Protein 2AXO (pdb70)

B-factor: mean 19.17, std 8.95, range [3.33, 59.8]

Radius of gyration: 16.75 Å; Cα contacts (8 Å, |Δi|>4): 500; chains: 1; bounding box: 39×46×52 Å

Organism: Agrobacterium fabrum (strain C58 / ATCC 33970) (NCBI:txid176299)

InterPro domains:
  IPR010634 Protein of unknown function DUF1223 [PF06764] (4-198)
  IPR010634 Protein of unknown function DUF1223 [PTHR36057] (4-191)
  IPR036249 Thioredoxin-like superfamily [SSF52833] (3-209)

Solvent-accessible surface area: 11320 Å² total

Sequence (217 aa):
AQEAVKGVVELFTSQGCASCPPADEALRKIQKGDVVGLSYHVDYWNYLGWTDSLASKENTERQYGYRALGRNGVYTPQAILNGRDHVKGADVRGIYDRLDAFKREGQGLNVPVSSKFAGDEVEIDIGAGNGKADVVVAYFTREQTVDVKKSYWHSVYDVQTVGWDGSPTVKLPASVVAKVKKGGCAVLLQTANASGDPAAIVGASILLGNETQLEHH

Secondary structure (DSSP, 8-state):
--SPP--EEEEEE-TT-TT-HHHHHHHH---S-SSEEEEEE-STT-SSSS--TT--HHHHHHHHH--TT--S---SSEEEETTTEEEETT-HHHHHHHHHHHHHTT-S--S-EEEEE-SSSEEEEE---SS--EEEEEEEEEEE-------EEEEEEEEEE----S---EEE-HHHHHHHTTEEEEEEEEEE-TT--EEEEEEEEEEES--------

Nearest PDB structures (foldseek):
  2axo-assembly1_A-2  TM=1.005E+00  e=9.790E-47  Agrobacterium fabrum str. C58
  7aoo-assembly1_C  TM=4.121E-01  e=1.044E-01  Plasmodium falciparum 3D7
  3i85-assembly2_B  TM=3.658E-01  e=1.884E-01  Homo sapiens
  8xrt-assembly1_E  TM=3.904E-01  e=1.999E-01  Cellulosimicrobium
  1qrk-assembly1_A  TM=2.407E-01  e=4.842E-02  Homo sapiens

Foldseek 3Di:
DDDAALWEKEWEAALLDPVAPLLQVLQVVVVVVSYHYAYAYAQPSDDPPRGDPLHDPVSNVLQVLLVVQVDDDDDPGWMQILQADIDHSNPNVVNSVVSVVCVVVVLHQQKEWDWDAPPLKIKIKTAAAAAAFFWKKWFAAAWDWDPNVIIGGNRTDDMDTQGDHRHIMGIGGNVVLVRCLNFWMKTFRFDADPVRGTHGTNHMDIGTNDPDDDDDD

Structure (mmCIF, N/CA/C/O backbone):
data_2AXO
#
_entry.id   2AXO
#
_cell.length_a   44.017
_cell.length_b   57.296
_cell.length_c   143.895
_cell.angle_alpha   90.00
_cell.angle_beta   90.00
_cell.angle_gamma   90.00
#
_symmetry.space_group_name_H-M   'C 2 2 21'
#
loop_
_entity.id
_entity.type
_entity.pdbx_description
1 polymer 'hypothetical protein Atu2684'
2 water water
#
loop_
_atom_site.group_PDB
_atom_site.id
_atom_site.type_symbol
_atom_site.label_atom_id
_atom_site.label_alt_id
_atom_site.label_comp_id
_atom_site.label_asym_id
_atom_site.label_entity_id
_atom_site.label_seq_id
_atom_site.pdbx_PDB_ins_code
_atom_site.Cartn_x
_atom_site.Cartn_y
_atom_site.Cartn_z
_atom_site.occupancy
_atom_site.B_iso_or_equiv
_atom_site.auth_seq_id
_atom_site.auth_comp_id
_atom_site.auth_asym_id
_atom_site.auth_atom_id
_atom_site.pdbx_PDB_model_num
ATOM 1 N N . ALA A 1 38 ? 46.604 33.032 29.621 1.00 30.74 38 ALA A N 1
ATOM 2 C CA . ALA A 1 38 ? 46.533 33.653 30.972 1.00 34.03 38 ALA A CA 1
ATOM 3 C C . ALA A 1 38 ? 47.876 34.261 31.380 1.00 33.98 38 ALA A C 1
ATOM 4 O O . ALA A 1 38 ? 48.293 35.285 30.833 1.00 37.83 38 ALA A O 1
ATOM 6 N N . GLN A 1 39 ? 48.537 33.633 32.351 1.00 33.21 39 GLN A N 1
ATOM 7 C CA . GLN A 1 39 ? 49.837 34.085 32.842 1.00 33.46 39 GLN A CA 1
ATOM 8 C C . GLN A 1 39 ? 50.318 33.114 33.924 1.00 32.26 39 GLN A C 1
ATOM 9 O O . GLN A 1 39 ? 50.129 31.902 33.793 1.00 36.50 39 GLN A O 1
ATOM 15 N N . GLU A 1 40 ? 50.934 33.641 34.982 1.00 30.26 40 GLU A N 1
ATOM 16 C CA . GLU A 1 40 ? 51.438 32.814 36.080 1.00 28.99 40 GLU A 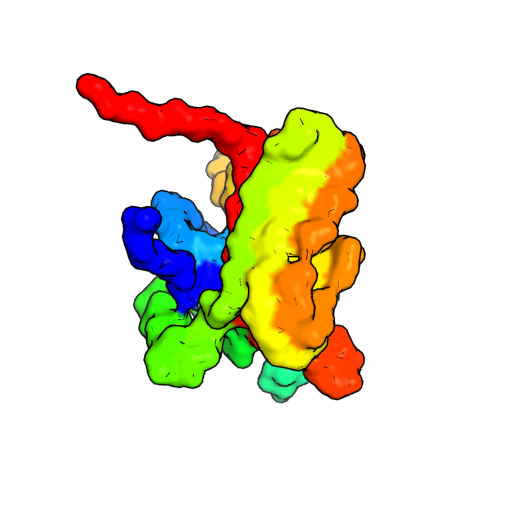CA 1
ATOM 17 C C . GLU A 1 40 ? 50.334 32.453 37.071 1.00 28.48 40 GLU A C 1
ATOM 18 O O . GLU A 1 40 ? 49.656 33.331 37.604 1.00 31.04 40 GLU A O 1
ATOM 24 N N . ALA A 1 41 ? 50.170 31.160 37.333 1.00 25.95 41 ALA A N 1
ATOM 25 C CA . ALA A 1 41 ? 49.136 30.692 38.253 1.00 24.16 41 ALA A CA 1
ATOM 26 C C . ALA A 1 41 ? 49.327 31.169 39.697 1.00 22.47 41 ALA A C 1
ATOM 27 O O . ALA A 1 41 ? 50.439 31.509 40.112 1.00 19.36 41 ALA A O 1
ATOM 29 N N . VAL A 1 42 ? 48.225 31.197 40.448 1.00 21.27 42 VAL A N 1
ATOM 30 C CA . VAL A 1 42 ? 48.242 31.607 41.852 1.00 19.86 42 VAL A CA 1
ATOM 31 C C . VAL A 1 42 ? 49.293 30.788 42.587 1.00 17.72 42 VAL A C 1
ATOM 32 O O . VAL A 1 42 ? 49.435 29.593 42.342 1.00 18.62 42 VAL A O 1
ATOM 36 N N . LYS A 1 43 ? 50.015 31.426 43.501 1.00 16.93 43 LYS A N 1
ATOM 37 C CA . LYS A 1 43 ? 51.088 30.755 44.232 1.00 15.78 43 LYS A CA 1
ATOM 38 C C . LYS A 1 43 ? 50.655 29.853 45.389 1.00 13.89 43 LYS A C 1
ATOM 39 O O . LYS A 1 43 ? 51.358 28.900 45.729 1.00 17.03 43 LYS A O 1
ATOM 45 N N . GLY A 1 44 ? 49.512 30.144 45.998 1.00 11.06 44 GLY A N 1
ATOM 46 C CA . GLY A 1 44 ? 49.051 29.323 47.107 1.00 9.19 44 GLY A CA 1
ATOM 47 C C . GLY A 1 44 ? 47.977 29.991 47.946 1.00 9.03 44 GLY A C 1
ATOM 48 O O . GLY A 1 44 ? 47.417 31.017 47.555 1.00 9.62 44 GLY A O 1
ATOM 49 N N . VAL A 1 45 ? 47.694 29.406 49.104 1.00 9.05 45 VAL A N 1
ATOM 50 C CA . VAL A 1 45 ? 46.682 29.927 50.009 1.00 8.72 45 VAL A CA 1
ATOM 51 C C . VAL A 1 45 ? 47.286 30.377 51.334 1.00 8.08 45 VAL A C 1
ATOM 52 O O . VAL A 1 45 ? 48.075 29.656 51.952 1.00 7.16 45 VAL A O 1
ATOM 56 N N . VAL A 1 46 ? 46.919 31.582 51.761 1.00 8.68 46 VAL A N 1
ATOM 57 C CA . VAL A 1 46 ? 47.406 32.119 53.028 1.00 7.99 46 VAL A CA 1
ATOM 58 C C . VAL A 1 46 ? 46.219 32.463 53.920 1.00 8.53 46 VAL A C 1
ATOM 59 O O . VAL A 1 46 ? 45.457 33.371 53.622 1.00 10.08 46 VAL A O 1
ATOM 63 N N . GLU A 1 47 ? 46.070 31.711 55.005 1.00 8.79 47 GLU A N 1
ATOM 64 C CA . GLU A 1 47 ? 44.991 31.917 55.951 1.00 9.74 47 GLU A CA 1
ATOM 65 C C . GLU A 1 47 ? 45.563 32.469 57.237 1.00 11.06 47 GLU A C 1
ATOM 66 O O . GLU A 1 47 ? 46.277 31.778 57.960 1.00 10.19 47 GLU A O 1
ATOM 72 N N . LEU A 1 48 ? 45.245 33.727 57.513 1.00 10.64 48 LEU A N 1
ATOM 73 C CA . LEU A 1 48 ? 45.742 34.398 58.703 1.00 11.01 48 LEU A CA 1
ATOM 74 C C . LEU A 1 48 ? 44.732 34.426 59.837 1.00 10.49 48 LEU A C 1
ATOM 75 O O . LEU A 1 48 ? 43.581 34.826 59.649 1.00 9.42 48 LEU A O 1
ATOM 80 N N . PHE A 1 49 ? 45.164 33.988 61.015 1.00 9.44 49 PHE A N 1
ATOM 81 C CA . PHE A 1 49 ? 44.312 34.024 62.194 1.00 9.12 49 PHE A CA 1
ATOM 82 C C . PHE A 1 49 ? 44.824 35.222 62.972 1.00 10.47 49 PHE A C 1
ATOM 83 O O . PHE A 1 49 ? 46.002 35.299 63.329 1.00 10.24 49 PHE A O 1
ATOM 91 N N . THR A 1 50 ? 43.923 36.169 63.207 1.00 11.24 50 THR A N 1
ATOM 92 C CA . THR A 1 50 ? 44.276 37.422 63.854 1.00 11.60 50 THR A CA 1
ATOM 93 C C . THR A 1 50 ? 43.115 37.927 64.702 1.00 11.09 50 THR A C 1
ATOM 94 O O . THR A 1 50 ? 42.144 37.216 64.914 1.00 9.34 50 THR A O 1
ATOM 98 N N . SER A 1 51 ? 43.231 39.157 65.191 1.00 14.10 51 SER A N 1
ATOM 99 C CA . SER A 1 51 ? 42.180 39.776 65.992 1.00 15.99 51 SER A CA 1
ATOM 100 C C . SER A 1 51 ? 42.542 41.226 66.263 1.00 15.28 51 SER A C 1
ATOM 101 O O . SER A 1 51 ? 43.719 41.570 66.377 1.00 16.15 51 SER A O 1
ATOM 104 N N . GLN A 1 52 ? 41.539 42.085 66.366 1.00 17.14 52 GLN A N 1
ATOM 105 C CA . GLN A 1 52 ? 41.838 43.476 66.633 1.00 19.79 52 GLN A CA 1
ATOM 106 C C . GLN A 1 52 ? 42.287 43.618 68.085 1.00 18.85 52 GLN A C 1
ATOM 107 O O . GLN A 1 52 ? 42.930 44.601 68.449 1.00 19.71 52 GLN A O 1
ATOM 113 N N . GLY A 1 53 ? 41.959 42.625 68.907 1.00 17.85 53 GLY A N 1
ATOM 114 C CA . GLY A 1 53 ? 42.354 42.656 70.309 1.00 18.15 53 GLY A CA 1
ATOM 115 C C . GLY A 1 53 ? 43.776 42.170 70.538 1.00 20.10 53 GLY A C 1
ATOM 116 O O . GLY A 1 53 ? 44.300 42.233 71.655 1.00 19.82 53 GLY A O 1
ATOM 117 N N . CYS A 1 54 ? 44.394 41.670 69.472 1.00 18.55 54 CYS A N 1
ATOM 118 C CA . CYS A 1 54 ? 45.766 41.165 69.498 1.00 19.42 54 CYS A CA 1
ATOM 119 C C . CYS A 1 54 ? 46.731 42.276 69.068 1.00 19.34 54 CYS A C 1
ATOM 120 O O . CYS A 1 54 ? 46.788 42.647 67.894 1.00 17.75 54 CYS A O 1
ATOM 123 N N . ALA A 1 55 ? 47.494 42.796 70.026 1.00 18.76 55 ALA A N 1
ATOM 124 C CA . ALA A 1 55 ? 48.434 43.887 69.771 1.00 19.63 55 ALA A CA 1
ATOM 125 C C . ALA A 1 55 ? 49.576 43.591 68.804 1.00 17.92 55 ALA A C 1
ATOM 126 O O . ALA A 1 55 ? 50.076 44.499 68.149 1.00 18.45 55 ALA A O 1
ATOM 128 N N . SER A 1 56 ? 49.995 42.334 68.710 1.00 18.20 56 SER A N 1
ATOM 129 C CA . SER A 1 56 ? 51.088 41.984 67.812 1.00 18.45 56 SER A CA 1
ATOM 130 C C . SER A 1 56 ? 50.590 41.526 66.449 1.00 16.72 56 SER A C 1
ATOM 131 O O . SER A 1 56 ? 51.361 41.021 65.642 1.00 15.41 56 SER A O 1
ATOM 134 N N . CYS A 1 57 ? 49.302 41.710 66.188 1.00 16.88 57 CYS A N 1
ATOM 135 C CA . CYS A 1 57 ? 48.730 41.282 64.922 1.00 15.61 57 CYS A CA 1
ATOM 136 C C . CYS A 1 57 ? 48.780 42.283 63.767 1.00 17.19 57 CYS A C 1
ATOM 137 O O . CYS A 1 57 ? 48.927 41.880 62.613 1.00 15.47 57 CYS A O 1
ATOM 140 N N . PRO A 1 58 ? 48.672 43.594 64.053 1.00 17.24 58 PRO A N 1
ATOM 141 C CA . PRO A 1 58 ? 48.707 44.587 62.974 1.00 17.64 58 PRO A CA 1
ATOM 142 C C . PRO A 1 58 ? 49.755 44.336 61.885 1.00 16.76 58 PRO A C 1
ATOM 143 O O . PRO A 1 58 ? 49.450 44.433 60.693 1.00 15.53 58 PRO A O 1
ATOM 147 N N . PRO A 1 59 ? 51.000 44.015 62.275 1.00 16.12 59 PRO A N 1
ATOM 148 C CA . PRO A 1 59 ? 52.040 43.762 61.274 1.00 15.90 59 PRO A CA 1
ATOM 149 C C . PRO A 1 59 ? 51.632 42.653 60.295 1.00 16.91 59 PRO A C 1
ATOM 150 O O . PRO A 1 59 ? 51.882 42.747 59.088 1.00 15.82 59 PRO A O 1
ATOM 154 N N . ALA A 1 60 ? 51.003 41.607 60.827 1.00 14.36 60 ALA A N 1
ATOM 155 C CA . ALA A 1 60 ? 50.555 40.475 60.017 1.00 14.61 60 ALA A CA 1
ATOM 156 C C . ALA A 1 60 ? 49.367 40.864 59.149 1.00 14.12 60 ALA A C 1
ATOM 157 O O . ALA A 1 60 ? 49.201 40.350 58.046 1.00 12.67 60 ALA A O 1
ATOM 159 N N . ASP A 1 61 ? 48.536 41.765 59.665 1.00 14.37 61 ASP A N 1
ATOM 160 C CA . ASP A 1 61 ? 47.372 42.232 58.933 1.00 14.88 61 ASP A CA 1
ATOM 161 C C . ASP A 1 61 ? 47.836 43.008 57.712 1.00 15.96 61 ASP A C 1
ATOM 162 O O . ASP A 1 61 ? 47.249 42.899 56.638 1.00 15.03 61 ASP A O 1
ATOM 167 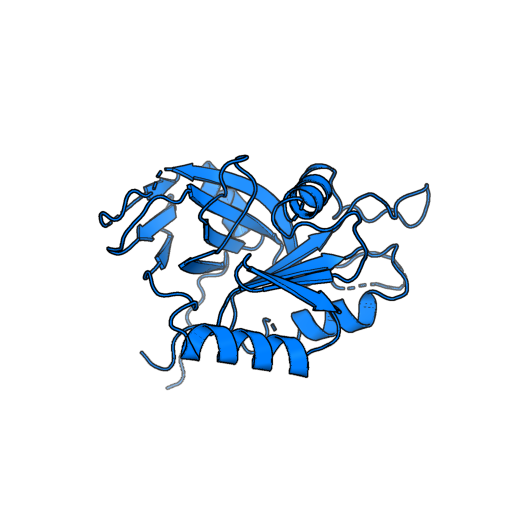N N . GLU A 1 62 ? 48.893 43.797 57.889 1.00 17.63 62 GLU A N 1
ATOM 168 C CA . GLU A 1 62 ? 49.449 44.592 56.797 1.00 19.27 62 GLU A CA 1
ATOM 169 C C . GLU A 1 62 ? 50.043 43.652 55.757 1.00 17.95 62 GLU A C 1
ATOM 170 O O . GLU A 1 62 ? 49.855 43.838 54.554 1.00 18.81 62 GLU A O 1
ATOM 176 N N . ALA A 1 63 ? 50.761 42.639 56.233 1.00 15.40 63 ALA A N 1
ATOM 177 C CA . ALA A 1 63 ? 51.379 41.661 55.354 1.00 16.55 63 ALA A CA 1
ATOM 178 C C . ALA A 1 63 ? 50.325 41.074 54.425 1.00 16.61 63 ALA A C 1
ATOM 179 O O . ALA A 1 63 ? 50.497 41.045 53.203 1.00 15.53 63 ALA A O 1
ATOM 181 N N . LEU A 1 64 ? 49.225 40.609 55.009 1.00 15.96 64 LEU A N 1
ATOM 182 C CA . LEU A 1 64 ? 48.151 40.012 54.219 1.00 14.76 64 LEU A CA 1
ATOM 183 C C . LEU A 1 64 ? 47.562 40.999 53.216 1.00 13.78 64 LEU A C 1
ATOM 184 O O . LEU A 1 64 ? 47.323 40.651 52.058 1.00 12.25 64 LEU A O 1
ATOM 189 N N . ARG A 1 65 ? 47.324 42.224 53.664 1.00 13.59 65 ARG A N 1
ATOM 190 C CA . ARG A 1 65 ? 46.758 43.240 52.792 1.00 14.52 65 ARG A CA 1
ATOM 191 C C . ARG A 1 65 ? 47.619 43.423 51.545 1.00 13.55 65 ARG A C 1
ATOM 192 O O . ARG A 1 65 ? 47.096 43.580 50.438 1.00 13.22 65 ARG A O 1
ATOM 200 N N . LYS A 1 66 ? 48.940 43.388 51.731 1.00 11.58 66 LYS A N 1
ATOM 201 C CA . LYS A 1 66 ? 49.888 43.549 50.626 1.00 11.22 66 LYS A CA 1
ATOM 202 C C . LYS A 1 66 ? 49.843 42.376 49.648 1.00 9.92 66 LYS A C 1
ATOM 203 O O . LYS A 1 66 ? 49.934 42.566 48.438 1.00 9.81 66 LYS A O 1
ATOM 217 N N . ILE A 1 68 ? 47.218 40.377 49.256 1.00 10.21 68 ILE A N 1
ATOM 218 C CA . ILE A 1 68 ? 45.900 40.434 48.622 1.00 10.74 68 ILE A CA 1
ATOM 219 C C . ILE A 1 68 ? 45.930 41.492 47.518 1.00 10.29 68 ILE A C 1
ATOM 220 O O . ILE A 1 68 ? 45.335 41.312 46.452 1.00 9.52 68 ILE A O 1
ATOM 225 N N . GLN A 1 69 ? 46.621 42.601 47.771 1.00 9.56 69 GLN A N 1
ATOM 226 C CA . GLN A 1 69 ? 46.712 43.658 46.772 1.00 9.56 69 GLN A CA 1
ATOM 227 C C . GLN A 1 69 ? 47.458 43.144 45.547 1.00 9.56 69 GLN A C 1
ATOM 228 O O . GLN A 1 69 ? 47.095 43.456 44.415 1.00 11.20 69 GLN A O 1
ATOM 234 N N . LYS A 1 70 ? 48.498 42.346 45.770 1.00 11.87 70 LYS A N 1
ATOM 235 C CA . LYS A 1 70 ? 49.258 41.805 44.651 1.00 13.02 70 LYS A CA 1
ATOM 236 C C . LYS A 1 70 ? 48.442 40.761 43.892 1.00 13.98 70 LYS A C 1
ATOM 237 O O . LYS A 1 70 ? 48.647 40.548 42.695 1.00 12.80 70 LYS A O 1
ATOM 243 N N . GLY A 1 71 ? 47.528 40.108 44.602 1.00 13.98 71 GLY A N 1
ATOM 244 C CA . GLY A 1 71 ? 46.663 39.113 43.991 1.00 14.24 71 GLY A CA 1
ATOM 245 C C . GLY A 1 71 ? 47.306 37.814 43.532 1.00 13.20 71 GLY A C 1
ATOM 246 O O . GLY A 1 71 ? 46.703 37.092 42.740 1.00 14.54 71 GLY A O 1
ATOM 247 N N . ASP A 1 72 ? 48.507 37.496 44.013 1.00 12.17 72 ASP A N 1
ATOM 248 C CA . ASP A 1 72 ? 49.147 36.260 43.581 1.00 12.50 72 ASP A CA 1
ATOM 249 C C . ASP A 1 72 ? 48.917 35.094 44.535 1.00 11.63 72 ASP A C 1
ATOM 250 O O . ASP A 1 72 ? 49.466 34.010 44.350 1.00 11.68 72 ASP A O 1
ATOM 255 N N . VAL A 1 73 ? 48.093 35.324 45.551 1.00 10.92 73 VAL A N 1
ATOM 256 C CA . VAL A 1 73 ? 47.740 34.276 46.501 1.00 10.39 73 VAL A CA 1
ATOM 257 C C . VAL A 1 73 ? 46.280 34.461 46.870 1.00 8.32 73 VAL A C 1
ATOM 258 O O . VAL A 1 73 ? 45.698 35.526 46.632 1.00 10.31 73 VAL A O 1
ATOM 262 N N . VAL A 1 74 ? 45.690 33.408 47.418 1.00 7.45 74 VAL A N 1
ATOM 263 C CA . VAL A 1 74 ? 44.310 33.447 47.879 1.00 8.66 74 VAL A CA 1
ATOM 264 C C . VAL A 1 74 ? 44.490 33.772 49.353 1.00 7.62 74 VAL A C 1
ATOM 265 O O . VAL A 1 74 ? 44.950 32.928 50.124 1.00 10.77 74 VAL A O 1
ATOM 269 N N . GLY A 1 75 ? 44.158 35.001 49.733 1.00 8.46 75 GLY A N 1
ATOM 270 C CA . GLY A 1 75 ? 44.331 35.424 51.108 1.00 7.95 75 GLY A CA 1
ATOM 271 C C . GLY A 1 75 ? 43.045 35.548 51.891 1.00 8.97 75 GLY A C 1
ATOM 272 O O . GLY A 1 75 ? 42.056 36.099 51.414 1.00 8.46 75 GLY A O 1
ATOM 273 N N . LEU A 1 76 ? 43.074 35.031 53.113 1.00 8.43 76 LEU A N 1
ATOM 274 C CA . LEU A 1 76 ? 41.916 35.061 53.991 1.00 7.69 76 LEU A CA 1
ATOM 275 C C . LEU A 1 76 ? 42.310 35.450 55.399 1.00 7.98 76 LEU A C 1
ATOM 276 O O . LEU A 1 76 ? 43.368 35.058 55.888 1.00 8.66 76 LEU A O 1
ATOM 281 N N . SER A 1 77 ? 41.446 36.214 56.051 1.00 7.33 77 SER A N 1
ATOM 282 C CA . SER A 1 77 ? 41.685 36.627 57.422 1.00 10.55 77 SER A CA 1
ATOM 283 C C . SER A 1 77 ? 40.577 36.061 58.312 1.00 10.42 77 SER A C 1
ATOM 284 O O . SER A 1 77 ? 39.394 36.309 58.075 1.00 10.64 77 SER A O 1
ATOM 287 N N . TYR A 1 78 ? 40.969 35.281 59.316 1.00 8.84 78 TYR A N 1
ATOM 288 C CA . TYR A 1 78 ? 40.018 34.696 60.257 1.00 10.34 78 TYR A CA 1
ATOM 289 C C . TYR A 1 78 ? 40.189 35.329 61.633 1.00 12.03 78 TYR A C 1
ATOM 290 O O . TYR A 1 78 ? 41.152 35.029 62.339 1.00 12.94 78 TYR A O 1
ATOM 299 N N . HIS A 1 79 ? 39.260 36.192 62.024 1.00 12.57 79 HIS A N 1
ATOM 300 C CA . HIS A 1 79 ? 39.348 36.822 63.335 1.00 13.14 79 HIS A CA 1
ATOM 301 C C . HIS A 1 79 ? 38.933 35.831 64.415 1.00 13.48 79 HIS A C 1
ATOM 302 O O . HIS A 1 79 ? 37.817 35.310 64.392 1.00 13.39 79 HIS A O 1
ATOM 309 N N . VAL A 1 80 ? 39.841 35.570 65.353 1.00 15.10 80 VAL A N 1
ATOM 310 C CA . VAL A 1 80 ? 39.580 34.638 66.451 1.00 15.99 80 VAL A CA 1
ATOM 311 C C . VAL A 1 80 ? 38.856 35.337 67.599 1.00 18.07 80 VAL A C 1
ATOM 312 O O . VAL A 1 80 ? 38.932 36.556 67.742 1.00 18.16 80 VAL A O 1
ATOM 316 N N . ASP A 1 81 ? 38.155 34.567 68.424 1.00 19.82 81 ASP A N 1
ATOM 317 C CA . ASP A 1 81 ? 37.406 35.165 69.522 1.00 21.35 81 ASP A CA 1
ATOM 318 C C . ASP A 1 81 ? 38.114 35.195 70.869 1.00 22.17 81 ASP A C 1
ATOM 319 O O . ASP A 1 81 ? 37.619 35.811 71.811 1.00 23.72 81 ASP A O 1
ATOM 324 N N . TYR A 1 82 ? 39.278 34.565 70.973 1.00 21.18 82 TYR A N 1
ATOM 325 C CA . TYR A 1 82 ? 39.945 34.544 72.262 1.00 21.89 82 TYR A CA 1
ATOM 326 C C . TYR A 1 82 ? 40.708 35.796 72.685 1.00 21.41 82 TYR A C 1
ATOM 327 O O . TYR A 1 82 ? 41.545 35.749 73.585 1.00 22.24 82 TYR A O 1
ATOM 336 N N . TRP A 1 83 ? 40.401 36.920 72.047 1.00 22.64 83 TRP A N 1
ATOM 337 C CA . TRP A 1 83 ? 41.031 38.186 72.396 1.00 24.39 83 TRP A CA 1
ATOM 338 C C . TRP A 1 83 ? 39.963 39.164 72.854 1.00 26.84 83 TRP A C 1
ATOM 339 O O . TRP A 1 83 ? 40.246 40.327 73.142 1.00 27.90 83 TRP A O 1
ATOM 350 N N . ASN A 1 84 ? 38.728 38.682 72.918 1.00 29.62 84 ASN A N 1
ATOM 351 C CA . ASN A 1 84 ? 37.617 39.514 73.354 1.00 32.19 84 ASN A CA 1
ATOM 352 C C . ASN A 1 84 ? 37.508 39.428 74.867 1.00 33.87 84 ASN A C 1
ATOM 353 O O . ASN A 1 84 ? 37.765 38.380 75.458 1.00 35.11 84 ASN A O 1
ATOM 358 N N . TYR A 1 85 ? 37.132 40.537 75.491 1.00 36.40 85 TYR A N 1
ATOM 359 C CA . TYR A 1 85 ? 36.979 40.572 76.937 1.00 38.29 85 TYR A CA 1
ATOM 360 C C . TYR A 1 85 ? 35.760 41.387 77.347 1.00 39.74 85 TYR A C 1
ATOM 361 O O . TYR A 1 85 ? 34.993 40.968 78.213 1.00 41.48 85 TYR A O 1
ATOM 370 N N . LEU A 1 86 ? 35.577 42.545 76.721 1.00 40.92 86 LEU A N 1
ATOM 371 C CA . LEU A 1 86 ? 34.430 43.402 77.019 1.00 42.66 86 LEU A CA 1
ATOM 372 C C . LEU A 1 86 ? 34.455 44.709 76.231 1.00 43.09 86 LEU A C 1
ATOM 373 O O . LEU A 1 86 ? 33.409 45.212 75.818 1.00 43.64 86 LEU A O 1
ATOM 378 N N . GLY A 1 87 ? 35.650 45.250 76.019 1.00 44.22 87 GLY A N 1
ATOM 379 C CA . GLY A 1 87 ? 35.779 46.492 75.280 1.00 44.60 87 GLY A CA 1
ATOM 380 C C . GLY A 1 87 ? 36.234 46.267 73.851 1.00 44.60 87 GLY A C 1
ATOM 381 O O . GLY A 1 87 ? 35.433 46.324 72.920 1.00 44.94 87 GLY A O 1
ATOM 382 N N . TRP A 1 88 ? 37.526 46.008 73.680 1.00 44.89 88 TRP A N 1
ATOM 383 C CA . TRP A 1 88 ? 38.098 45.773 72.359 1.00 44.85 88 TRP A CA 1
ATOM 384 C C . TRP A 1 88 ? 37.659 44.440 71.755 1.00 44.86 88 TRP A C 1
ATOM 385 O O . TRP A 1 88 ? 38.493 43.603 71.403 1.00 45.38 88 TRP A O 1
ATOM 396 N N . THR A 1 89 ? 36.349 44.253 71.633 1.00 44.46 89 THR A N 1
ATOM 397 C CA . THR A 1 89 ? 35.793 43.028 71.068 1.00 43.73 89 THR A CA 1
ATOM 398 C C . THR A 1 89 ? 35.353 43.274 69.627 1.00 42.81 89 THR A C 1
ATOM 399 O O . THR A 1 89 ? 34.274 43.814 69.386 1.00 43.04 89 THR A O 1
ATOM 403 N N . ASP A 1 90 ? 36.193 42.878 68.674 1.00 41.52 90 ASP A N 1
ATOM 404 C CA . ASP A 1 90 ? 35.886 43.069 67.261 1.00 40.11 90 ASP A CA 1
ATOM 405 C C . ASP A 1 90 ? 34.672 42.264 66.823 1.00 38.75 90 ASP A C 1
ATOM 406 O O . ASP A 1 90 ? 34.552 41.078 67.133 1.00 38.08 90 ASP A O 1
ATOM 411 N N . SER A 1 91 ? 33.773 42.923 66.098 1.00 37.36 91 SER A N 1
ATOM 412 C CA . SER A 1 91 ? 32.561 42.284 65.610 1.00 36.53 91 SER A CA 1
ATOM 413 C C . SER A 1 91 ? 32.871 41.423 64.390 1.00 34.16 91 SER A C 1
ATOM 414 O O . SER A 1 91 ? 31.969 41.029 63.653 1.00 34.62 91 SER A O 1
ATOM 417 N N . LEU A 1 92 ? 34.153 41.137 64.186 1.00 31.93 92 LEU A N 1
ATOM 418 C CA . LEU A 1 92 ? 34.587 40.320 63.060 1.00 29.51 92 LEU A CA 1
ATOM 419 C C . LEU A 1 92 ? 35.022 38.929 63.500 1.00 27.55 92 LEU A C 1
ATOM 420 O O . LEU A 1 92 ? 35.293 38.068 62.667 1.00 26.84 92 LEU A O 1
ATOM 425 N N . ALA A 1 93 ? 35.086 38.714 64.809 1.00 25.69 93 ALA A N 1
ATOM 426 C CA . ALA A 1 93 ? 35.507 37.425 65.344 1.00 25.30 93 ALA A CA 1
ATOM 427 C C . ALA A 1 93 ? 34.351 36.449 65.479 1.00 25.00 93 ALA A C 1
ATOM 428 O O . ALA A 1 93 ? 33.186 36.844 65.494 1.00 24.68 93 ALA A O 1
ATOM 430 N N . SER A 1 94 ? 34.683 35.166 65.577 1.00 23.16 94 SER A N 1
ATOM 431 C CA . SER A 1 94 ? 33.670 34.138 65.740 1.00 20.84 94 SER A CA 1
ATOM 432 C C . SER A 1 94 ? 34.293 32.875 66.316 1.00 20.69 94 SER A C 1
ATOM 433 O O . SER A 1 94 ? 35.492 32.618 66.161 1.00 17.69 94 SER A O 1
ATOM 436 N N . LYS A 1 95 ? 33.457 32.090 66.979 1.00 19.33 95 LYS A N 1
ATOM 437 C CA . LYS A 1 95 ? 33.875 30.843 67.593 1.00 20.96 95 LYS A CA 1
ATOM 438 C C . LYS A 1 95 ? 34.264 29.857 66.495 1.00 19.57 95 LYS A C 1
ATOM 439 O O . LYS A 1 95 ? 35.198 29.074 66.652 1.00 18.60 95 LYS A O 1
ATOM 445 N N . GLU A 1 96 ? 33.546 29.913 65.378 1.00 19.14 96 GLU A N 1
ATOM 446 C CA . GLU A 1 96 ? 33.809 29.030 64.246 1.00 18.86 96 GLU A CA 1
ATOM 447 C C . GLU A 1 96 ? 35.208 29.255 63.683 1.00 16.96 96 GLU A C 1
ATOM 448 O O . GLU A 1 96 ? 35.889 28.306 63.300 1.00 15.79 96 GLU A O 1
ATOM 454 N N . ASN A 1 97 ? 35.636 30.512 63.628 1.00 17.26 97 ASN A N 1
ATOM 455 C CA . ASN A 1 97 ? 36.966 30.817 63.121 1.00 15.44 97 ASN A CA 1
ATOM 456 C C . ASN A 1 97 ? 38.014 30.238 64.046 1.00 14.32 97 ASN A C 1
ATOM 457 O O . ASN A 1 97 ? 39.014 29.682 63.599 1.00 13.92 97 ASN A O 1
ATOM 462 N N . THR A 1 98 ? 37.794 30.388 65.345 1.00 14.27 98 THR A N 1
ATOM 463 C CA . THR A 1 98 ? 38.745 29.862 66.302 1.00 13.62 98 THR A CA 1
ATOM 464 C C . THR A 1 98 ? 38.790 28.339 66.177 1.00 13.93 98 THR A C 1
ATOM 465 O O . THR A 1 98 ? 39.864 27.740 66.217 1.00 13.69 98 THR A O 1
ATOM 469 N N . GLU A 1 99 ? 37.633 27.711 66.003 1.00 12.95 99 GLU A N 1
ATOM 470 C CA . GLU A 1 99 ? 37.602 26.259 65.860 1.00 14.38 99 GLU A CA 1
ATOM 471 C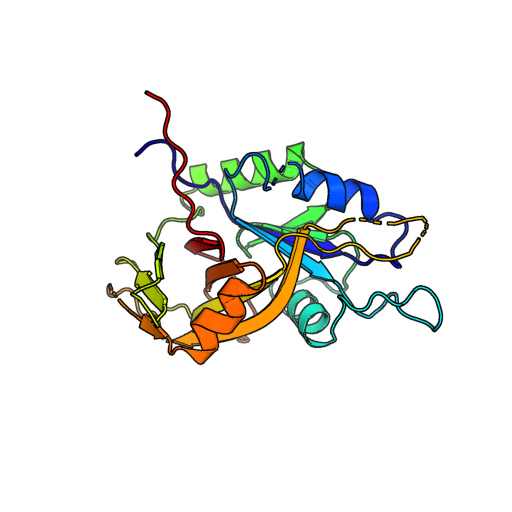 C . GLU A 1 99 ? 38.415 25.791 64.659 1.00 12.70 99 GLU A C 1
ATOM 472 O O . GLU A 1 99 ? 39.025 24.720 64.698 1.00 12.91 99 GLU A O 1
ATOM 478 N N . ARG A 1 100 ? 38.434 26.589 63.595 1.00 12.04 100 ARG A N 1
ATOM 479 C CA . ARG A 1 100 ? 39.212 26.214 62.418 1.00 11.52 100 ARG A CA 1
ATOM 480 C C . ARG A 1 100 ? 40.695 26.245 62.780 1.00 11.35 100 ARG A C 1
ATOM 481 O O . ARG A 1 100 ? 41.452 25.373 62.364 1.00 10.02 100 ARG A O 1
ATOM 489 N N . GLN A 1 101 ? 41.122 27.233 63.563 1.00 10.23 101 GLN A N 1
ATOM 490 C CA . GLN A 1 101 ? 42.526 27.274 63.942 1.00 10.86 101 GLN A CA 1
ATOM 491 C C . GLN A 1 101 ? 42.844 26.052 64.813 1.00 12.51 101 GLN A C 1
ATOM 492 O O . GLN A 1 101 ? 43.965 25.547 64.786 1.00 11.34 101 GLN A O 1
ATOM 498 N N . TYR A 1 102 ? 41.859 25.573 65.575 1.00 12.57 102 TYR A N 1
ATOM 499 C CA . TYR A 1 102 ? 42.063 24.387 66.411 1.00 15.31 102 TYR A CA 1
ATOM 500 C C . TYR A 1 102 ? 42.231 23.170 65.509 1.00 13.54 102 TYR A C 1
ATOM 501 O O . TYR A 1 102 ? 43.071 22.304 65.757 1.00 13.28 102 TYR A O 1
ATOM 510 N N . GLY A 1 103 ? 41.412 23.107 64.465 1.00 11.99 103 GLY A N 1
ATOM 511 C CA . GLY A 1 103 ? 41.489 22.000 63.533 1.00 14.20 103 GLY A CA 1
ATOM 512 C C . GLY A 1 103 ? 42.884 21.908 62.957 1.00 14.90 103 GLY A C 1
ATOM 513 O O . GLY A 1 103 ? 43.440 20.818 62.814 1.00 15.23 103 GLY A O 1
ATOM 514 N N . TYR A 1 104 ? 43.451 23.062 62.618 1.00 14.23 104 TYR A N 1
ATOM 515 C CA . TYR A 1 104 ? 44.794 23.106 62.071 1.00 12.98 104 TYR A CA 1
ATOM 516 C C . TYR A 1 104 ? 45.820 22.714 63.124 1.00 14.16 104 TYR A C 1
ATOM 517 O O . TYR A 1 104 ? 46.776 21.995 62.826 1.00 14.13 104 TYR A O 1
ATOM 534 N N . ARG A 1 106 ? 45.537 20.643 65.573 1.00 14.24 106 ARG A N 1
ATOM 535 C CA . ARG A 1 106 ? 45.532 19.192 65.658 1.00 14.84 106 ARG A CA 1
ATOM 536 C C . ARG A 1 106 ? 46.179 18.541 64.445 1.00 15.06 106 ARG A C 1
ATOM 537 O O . ARG A 1 106 ? 47.049 17.687 64.595 1.00 16.65 106 ARG A O 1
ATOM 545 N N . ALA A 1 107 ? 45.764 18.942 63.247 1.00 14.89 107 ALA A N 1
ATOM 546 C CA . ALA A 1 107 ? 46.329 18.368 62.029 1.00 14.83 107 ALA A CA 1
ATOM 547 C C . ALA A 1 107 ? 47.838 18.568 61.955 1.00 15.56 107 ALA A C 1
ATOM 548 O O . ALA A 1 107 ? 48.565 17.683 61.510 1.00 17.07 107 ALA A O 1
ATOM 550 N N . LEU A 1 108 ? 48.313 19.729 62.391 1.00 14.39 108 LEU A N 1
ATOM 551 C CA . LEU A 1 108 ? 49.744 20.016 62.345 1.00 17.02 108 LEU A CA 1
ATOM 552 C C . LEU A 1 108 ? 50.518 19.368 63.495 1.00 15.88 108 LEU A C 1
ATOM 553 O O . LEU A 1 108 ? 51.739 19.478 63.567 1.00 16.69 108 LEU A O 1
ATOM 558 N N . GLY A 1 109 ? 49.800 18.692 64.386 1.00 17.43 109 GLY A N 1
ATOM 559 C CA . GLY A 1 109 ? 50.442 18.032 65.509 1.00 17.09 109 GLY A CA 1
ATOM 560 C C . GLY A 1 109 ? 50.939 18.961 66.604 1.00 19.47 109 GLY A C 1
ATOM 561 O O . GLY A 1 109 ? 51.780 18.567 67.417 1.00 18.97 109 GLY A O 1
ATOM 562 N N . ARG A 1 110 ? 50.427 20.189 66.641 1.00 18.99 110 ARG A N 1
ATOM 563 C CA . ARG A 1 110 ? 50.843 21.153 67.661 1.00 19.03 110 ARG A CA 1
ATOM 564 C C . ARG A 1 110 ? 49.997 21.025 68.929 1.00 18.35 110 ARG A C 1
ATOM 565 O O . ARG A 1 110 ? 48.970 20.351 68.925 1.00 18.00 110 ARG A O 1
ATOM 573 N N . ASN A 1 111 ? 50.427 21.662 70.017 1.00 17.86 111 ASN A N 1
ATOM 574 C CA . ASN A 1 111 ? 49.672 21.581 71.268 1.00 17.58 111 ASN A CA 1
ATOM 575 C C . ASN A 1 111 ? 49.143 22.933 71.727 1.00 17.75 111 ASN A C 1
ATOM 576 O O . ASN A 1 111 ? 48.823 23.119 72.904 1.00 17.81 111 ASN A O 1
ATOM 581 N N . GLY A 1 112 ? 49.058 23.880 70.801 1.00 16.12 112 GLY A N 1
ATOM 582 C CA . GLY A 1 112 ? 48.557 25.196 71.149 1.00 15.23 112 GLY A CA 1
ATOM 583 C C . GLY A 1 112 ? 48.292 26.060 69.935 1.00 15.62 112 GLY A C 1
ATOM 584 O O . GLY A 1 112 ? 48.544 25.648 68.804 1.00 15.73 112 GLY A O 1
ATOM 585 N N . VAL A 1 113 ? 47.763 27.256 70.175 1.00 15.04 113 VAL A N 1
ATOM 586 C CA . VAL A 1 113 ? 47.481 28.211 69.110 1.00 14.64 113 VAL A CA 1
ATOM 587 C C . VAL A 1 113 ? 48.012 29.574 69.537 1.00 14.92 113 VAL A C 1
ATOM 588 O O . VAL A 1 113 ? 48.217 29.834 70.726 1.00 14.30 113 VAL A O 1
ATOM 592 N N . TYR A 1 114 ? 48.231 30.443 68.560 1.00 15.03 114 TYR A N 1
ATOM 593 C CA . TYR A 1 114 ? 48.723 31.782 68.832 1.00 13.69 114 TYR A CA 1
ATOM 594 C C . TYR A 1 114 ? 48.293 32.696 67.694 1.00 13.57 114 TYR A C 1
ATOM 595 O O . TYR A 1 114 ? 47.825 32.229 66.657 1.00 13.96 114 TYR A O 1
ATOM 604 N N . THR A 1 115 ? 48.426 33.999 67.900 1.00 13.87 115 THR A N 1
ATOM 605 C CA . THR A 1 115 ? 48.111 34.974 66.858 1.00 14.79 115 THR A CA 1
ATOM 606 C C . THR A 1 115 ? 49.232 36.001 66.886 1.00 13.42 115 THR A C 1
ATOM 607 O O . THR A 1 115 ? 49.751 36.329 67.948 1.00 14.68 115 THR A O 1
ATOM 611 N N . PRO A 1 116 ? 49.641 36.504 65.711 1.00 14.45 116 PRO A N 1
ATOM 612 C CA . PRO A 1 116 ? 49.111 36.150 64.393 1.00 13.06 116 PRO A CA 1
ATOM 613 C C . PRO A 1 116 ? 49.764 34.890 63.830 1.00 13.72 116 PRO A C 1
ATOM 614 O O . PRO A 1 116 ? 50.991 34.744 63.859 1.00 15.39 116 PRO A O 1
ATOM 618 N N . GLN A 1 117 ? 48.937 33.982 63.323 1.00 11.42 117 GLN A N 1
ATOM 619 C CA . GLN A 1 117 ? 49.419 32.735 62.753 1.00 9.67 117 GLN A CA 1
ATOM 620 C C . GLN A 1 117 ? 48.888 32.562 61.341 1.00 10.13 117 GLN A C 1
ATOM 621 O O . GLN A 1 117 ? 47.686 32.672 61.103 1.00 8.20 117 GLN A O 1
ATOM 627 N N . ALA A 1 118 ? 49.784 32.298 60.398 1.00 9.99 118 ALA A N 1
ATOM 628 C CA . ALA A 1 118 ? 49.356 32.094 59.029 1.00 10.10 118 ALA A CA 1
ATOM 629 C C . ALA A 1 118 ? 49.514 30.622 58.679 1.00 9.92 118 ALA A C 1
ATOM 630 O O . ALA A 1 118 ? 50.538 30.004 58.979 1.00 11.01 118 ALA A O 1
ATOM 632 N N . ILE A 1 119 ? 48.480 30.063 58.064 1.00 8.32 119 ILE A N 1
ATOM 633 C CA . ILE A 1 119 ? 48.494 28.670 57.644 1.00 8.67 119 ILE A CA 1
ATOM 634 C C . ILE A 1 119 ? 48.673 28.717 56.128 1.00 9.13 119 ILE A C 1
ATOM 635 O O . ILE A 1 119 ? 47.927 29.405 55.433 1.00 9.09 119 ILE A O 1
ATOM 640 N N . LEU A 1 120 ? 49.675 28.004 55.619 1.00 6.92 120 LEU A N 1
ATOM 641 C CA . LEU A 1 120 ? 49.965 28.022 54.189 1.00 9.59 120 LEU A CA 1
ATOM 642 C C . LEU A 1 120 ? 49.544 26.732 53.473 1.00 10.02 120 LEU A C 1
ATOM 643 O O . LEU A 1 120 ? 49.988 25.638 53.831 1.00 9.46 120 LEU A O 1
ATOM 648 N N . ASN A 1 121 ? 48.689 26.871 52.460 1.00 8.75 121 ASN A N 1
ATOM 649 C CA . ASN A 1 121 ? 48.173 25.730 51.694 1.00 10.00 121 ASN A CA 1
ATOM 650 C C . ASN A 1 121 ? 47.593 24.665 52.621 1.00 10.40 121 ASN A C 1
ATOM 651 O O . ASN A 1 121 ? 47.531 23.489 52.260 1.00 10.91 121 ASN A O 1
ATOM 656 N N . GLY A 1 122 ? 47.180 25.079 53.814 1.00 10.73 122 GLY A N 1
ATOM 657 C CA . GLY A 1 122 ? 46.630 24.141 54.773 1.00 11.27 122 GLY A CA 1
ATOM 658 C C . GLY A 1 122 ? 47.633 23.086 55.213 1.00 11.46 122 GLY A C 1
ATOM 659 O O . GLY A 1 122 ? 47.253 22.122 55.880 1.00 11.05 122 GLY A O 1
ATOM 660 N N . ARG A 1 123 ? 48.907 23.295 54.865 1.00 12.25 123 ARG A N 1
ATOM 661 C CA . ARG A 1 123 ? 50.000 22.354 55.157 1.00 14.40 123 ARG A CA 1
ATOM 662 C C . ARG A 1 123 ? 50.971 22.703 56.288 1.00 13.52 123 ARG A C 1
ATOM 663 O O . ARG A 1 123 ? 51.556 21.803 56.886 1.00 13.04 123 ARG A O 1
ATOM 671 N N . ASP A 1 124 ? 51.161 23.988 56.574 1.00 13.11 124 ASP A N 1
ATOM 672 C CA . ASP A 1 124 ? 52.104 24.391 57.614 1.00 13.86 124 ASP A CA 1
ATOM 673 C C . ASP A 1 124 ? 51.761 25.772 58.166 1.00 14.88 124 ASP A C 1
ATOM 674 O O . ASP A 1 124 ? 50.922 26.482 57.608 1.00 13.29 124 ASP A O 1
ATOM 679 N N . HIS A 1 125 ? 52.427 26.158 59.250 1.00 13.81 125 HIS A N 1
ATOM 680 C CA . HIS A 1 125 ? 52.180 27.453 59.870 1.00 15.25 125 HIS A CA 1
ATOM 681 C C . HIS A 1 125 ? 53.453 28.287 59.948 1.00 16.58 125 HIS A C 1
ATOM 682 O O . HIS A 1 125 ? 54.564 27.753 59.949 1.00 15.75 125 HIS A O 1
ATOM 689 N N . VAL A 1 126 ? 53.278 29.603 60.005 1.00 16.99 126 VAL A N 1
ATOM 690 C CA . VAL A 1 126 ? 54.389 30.542 60.085 1.00 19.48 126 VAL A CA 1
ATOM 691 C C . VAL A 1 126 ? 53.894 31.836 60.715 1.00 20.26 126 VAL A C 1
ATOM 692 O O . VAL A 1 126 ? 52.692 32.109 60.716 1.00 19.77 126 VAL A O 1
ATOM 696 N N . LYS A 1 127 ? 54.815 32.624 61.260 1.00 20.29 127 LYS A N 1
ATOM 697 C CA . LYS A 1 127 ? 54.443 33.900 61.856 1.00 20.87 127 LYS A CA 1
ATOM 698 C C . LYS A 1 127 ? 53.690 34.694 60.798 1.00 20.09 127 LYS A C 1
ATOM 699 O O . LYS A 1 127 ? 54.119 34.766 59.647 1.00 20.90 127 LYS A O 1
ATOM 705 N N . GLY A 1 128 ? 52.572 35.295 61.188 1.00 18.35 128 GLY A N 1
ATOM 706 C CA . GLY A 1 128 ? 51.783 36.061 60.240 1.00 18.56 128 GLY A CA 1
ATOM 707 C C . GLY A 1 128 ? 52.485 37.220 59.551 1.00 18.72 128 GLY A C 1
ATOM 708 O O . GLY A 1 128 ? 52.154 37.551 58.410 1.00 16.58 128 GLY A O 1
ATOM 709 N N . ALA A 1 129 ? 53.452 37.838 60.225 1.00 19.79 129 ALA A N 1
ATOM 710 C CA . ALA A 1 129 ? 54.163 38.981 59.657 1.00 20.34 129 ALA A CA 1
ATOM 711 C C . ALA A 1 129 ? 55.386 38.611 58.827 1.00 21.58 129 ALA A C 1
ATOM 712 O O . ALA A 1 129 ? 56.001 39.476 58.209 1.00 20.20 129 ALA A O 1
ATOM 714 N N . ASP A 1 130 ? 55.735 37.331 58.801 1.00 21.65 130 ASP A N 1
ATOM 715 C CA . ASP A 1 130 ? 56.901 36.894 58.044 1.00 22.85 130 ASP A CA 1
ATOM 716 C C . ASP A 1 130 ? 56.610 36.796 56.548 1.00 21.56 130 ASP A C 1
ATOM 717 O O . ASP A 1 130 ? 56.531 35.699 55.997 1.00 21.13 130 ASP A O 1
ATOM 722 N N . VAL A 1 131 ? 56.471 37.944 55.896 1.00 21.19 131 VAL A N 1
ATOM 723 C CA . VAL A 1 131 ? 56.180 37.990 54.466 1.00 23.05 131 VAL A CA 1
ATOM 724 C C . VAL A 1 131 ? 57.167 37.179 53.624 1.00 23.19 131 VAL A C 1
ATOM 725 O O . VAL A 1 131 ? 56.765 36.437 52.728 1.00 21.11 131 VAL A O 1
ATOM 729 N N . ARG A 1 132 ? 58.458 37.329 53.897 1.00 23.49 132 ARG A N 1
ATOM 730 C CA . ARG A 1 132 ? 59.466 36.589 53.149 1.00 24.04 132 ARG A CA 1
ATOM 731 C C . ARG A 1 132 ? 59.300 35.089 53.359 1.00 21.64 132 ARG A C 1
ATOM 732 O O . ARG A 1 132 ? 59.362 34.310 52.409 1.00 23.28 132 ARG A O 1
ATOM 740 N N . GLY A 1 133 ? 59.085 34.689 54.608 1.00 20.59 133 GLY A N 1
ATOM 741 C CA . GLY A 1 133 ? 58.925 33.279 54.912 1.00 19.75 133 GLY A CA 1
ATOM 742 C C . GLY A 1 133 ? 57.733 32.639 54.227 1.00 18.37 133 GLY A C 1
ATOM 743 O O . GLY A 1 133 ? 57.829 31.524 53.716 1.00 19.73 133 GLY A O 1
ATOM 744 N N . ILE A 1 134 ? 56.603 33.338 54.211 1.00 17.76 134 ILE A N 1
ATOM 745 C CA . ILE A 1 134 ? 55.411 32.789 53.583 1.00 16.63 134 ILE A CA 1
ATOM 746 C C . ILE A 1 134 ? 55.602 32.541 52.093 1.00 14.42 134 ILE A C 1
ATOM 747 O O . ILE A 1 134 ? 55.320 31.448 51.607 1.00 12.75 134 ILE A O 1
ATOM 752 N N . TYR A 1 135 ? 56.092 33.538 51.362 1.00 15.13 135 TYR A N 1
ATOM 753 C CA . TYR A 1 135 ? 56.319 33.359 49.932 1.00 15.85 135 TYR A CA 1
ATOM 754 C C . TYR A 1 135 ? 57.373 32.291 49.651 1.00 16.34 135 TYR A C 1
ATOM 755 O O . TYR A 1 135 ? 57.218 31.501 48.722 1.00 15.88 135 TYR A O 1
ATOM 764 N N . ASP A 1 136 ? 58.443 32.260 50.448 1.00 16.97 136 ASP A N 1
ATOM 765 C CA . ASP A 1 136 ? 59.485 31.252 50.246 1.00 16.33 136 ASP A CA 1
ATOM 766 C C . ASP A 1 136 ? 58.926 29.861 50.539 1.00 15.16 136 ASP A C 1
ATOM 767 O O . ASP A 1 136 ? 59.307 28.884 49.897 1.00 13.19 136 ASP A O 1
ATOM 772 N N . ARG A 1 137 ? 58.024 29.775 51.512 1.00 14.88 137 ARG A N 1
ATOM 773 C CA . ARG A 1 137 ? 57.414 28.498 51.866 1.00 17.33 137 ARG A CA 1
ATOM 774 C C . ARG A 1 137 ? 56.512 28.042 50.722 1.00 15.70 137 ARG A C 1
ATOM 775 O O . ARG A 1 137 ? 56.567 26.887 50.305 1.00 14.90 137 ARG A O 1
ATOM 783 N N . LEU A 1 138 ? 55.681 28.951 50.216 1.00 13.18 138 LEU A N 1
ATOM 784 C CA . LEU A 1 138 ? 54.775 28.618 49.116 1.00 12.80 138 LEU A CA 1
ATOM 785 C C . LEU A 1 138 ? 55.547 28.146 47.893 1.00 13.60 138 LEU A C 1
ATOM 786 O O . LEU A 1 138 ? 55.106 27.246 47.180 1.00 13.55 138 LEU A O 1
ATOM 791 N N . ASP A 1 139 ? 56.702 28.761 47.659 1.00 12.64 139 ASP A N 1
ATOM 792 C CA . ASP A 1 139 ? 57.545 28.404 46.523 1.00 16.05 139 ASP A CA 1
ATOM 793 C C . ASP A 1 139 ? 58.102 26.997 46.724 1.00 15.66 139 ASP A C 1
ATOM 794 O O . ASP A 1 139 ? 58.157 26.198 45.788 1.00 16.90 139 ASP A O 1
ATOM 799 N N . ALA A 1 140 ? 58.512 26.702 47.955 1.00 16.08 140 ALA A N 1
ATOM 800 C CA . ALA A 1 140 ? 59.051 25.386 48.286 1.00 15.40 140 ALA A CA 1
ATOM 801 C C . ALA A 1 140 ? 57.989 24.323 48.032 1.00 14.18 140 ALA A C 1
ATOM 802 O O . ALA A 1 140 ? 58.295 23.223 47.567 1.00 11.89 140 ALA A O 1
ATOM 804 N N . PHE A 1 141 ? 56.739 24.648 48.352 1.00 14.42 141 PHE A N 1
ATOM 805 C CA . PHE A 1 141 ? 55.647 23.709 48.129 1.00 14.78 141 PHE A CA 1
ATOM 806 C C . PHE A 1 141 ? 55.484 23.436 46.639 1.00 15.72 141 PHE A C 1
ATOM 807 O O . PHE A 1 141 ? 55.378 22.283 46.221 1.00 15.17 141 PHE A O 1
ATOM 815 N N . LYS A 1 142 ? 55.463 24.502 45.841 1.00 15.69 142 LYS A N 1
ATOM 816 C CA . LYS A 1 142 ? 55.304 24.374 44.391 1.00 17.26 142 LYS A CA 1
ATOM 817 C C . LYS A 1 142 ? 56.397 23.508 43.765 1.00 17.10 142 LYS A C 1
ATOM 818 O O . LYS A 1 142 ? 56.115 22.656 42.920 1.00 17.23 142 LYS A O 1
ATOM 824 N N . ARG A 1 143 ? 57.639 23.741 44.178 1.00 18.81 143 ARG A N 1
ATOM 825 C CA . ARG A 1 143 ? 58.788 23.000 43.662 1.00 20.57 143 ARG A CA 1
ATOM 826 C C . ARG A 1 143 ? 58.683 21.510 43.980 1.00 21.49 143 ARG A C 1
ATOM 827 O O . ARG A 1 143 ? 59.340 20.680 43.349 1.00 21.00 143 ARG A O 1
ATOM 835 N N . GLU A 1 144 ? 57.851 21.173 44.960 1.00 18.83 144 GLU A N 1
ATOM 836 C CA . GLU A 1 144 ? 57.667 19.781 45.344 1.00 18.93 144 GLU A CA 1
ATOM 837 C C . GLU A 1 144 ? 56.336 19.239 44.835 1.00 18.37 144 GLU A C 1
ATOM 838 O O . GLU A 1 144 ? 55.948 18.117 45.155 1.00 15.87 144 GLU A O 1
ATOM 844 N N . GLY A 1 145 ? 55.645 20.035 44.026 1.00 17.62 145 GLY A N 1
ATOM 845 C CA . GLY A 1 145 ? 54.367 19.603 43.497 1.00 19.09 145 GLY A CA 1
ATOM 846 C C . GLY A 1 145 ? 53.307 19.560 44.580 1.00 20.53 145 GLY A C 1
ATOM 847 O O . GLY A 1 145 ? 52.336 18.803 44.487 1.00 19.83 145 GLY A O 1
ATOM 848 N N . GLN A 1 146 ? 53.502 20.370 45.618 1.00 20.04 146 GLN A N 1
ATOM 849 C CA . GLN A 1 146 ? 52.564 20.440 46.730 1.00 20.36 146 GLN A CA 1
ATOM 850 C C . GLN A 1 146 ? 51.864 21.792 46.716 1.00 18.84 146 GLN A C 1
ATOM 851 O O . GLN A 1 146 ? 51.434 22.300 47.754 1.00 18.52 146 GLN A O 1
ATOM 857 N N . GLY A 1 147 ? 51.765 22.372 45.525 1.00 18.73 147 GLY A N 1
ATOM 858 C CA . GLY A 1 147 ? 51.098 23.650 45.376 1.00 15.91 147 GLY A CA 1
ATOM 859 C C . GLY A 1 147 ? 49.654 23.390 45.001 1.00 15.45 147 GLY A C 1
ATOM 860 O O . GLY A 1 147 ? 49.113 22.327 45.296 1.00 15.89 147 GLY A O 1
ATOM 861 N N . LEU A 1 148 ? 49.029 24.358 44.347 1.00 14.46 148 LEU A N 1
ATOM 862 C CA . LEU A 1 148 ? 47.641 24.227 43.926 1.00 14.79 148 LEU A CA 1
ATOM 863 C C . LEU A 1 148 ? 47.608 23.522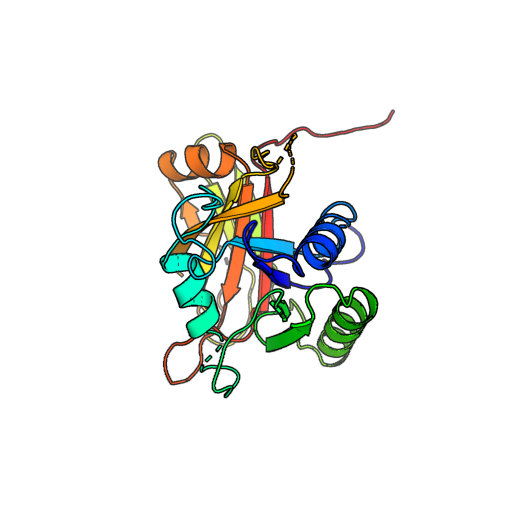 42.561 1.00 16.43 148 LEU A C 1
ATOM 864 O O . LEU A 1 148 ? 47.538 24.169 41.517 1.00 18.59 148 LEU A O 1
ATOM 869 N N . ASN A 1 149 ? 47.646 22.192 42.590 1.00 16.34 149 ASN A N 1
ATOM 870 C CA . ASN A 1 149 ? 47.674 21.375 41.375 1.00 17.95 149 ASN A CA 1
ATOM 871 C C . ASN A 1 149 ? 46.345 21.120 40.674 1.00 17.94 149 ASN A C 1
ATOM 872 O O . ASN A 1 149 ? 46.324 20.713 39.511 1.00 20.64 149 ASN A O 1
ATOM 877 N N . VAL A 1 150 ? 45.240 21.347 41.371 1.00 14.37 150 VAL A N 1
ATOM 878 C CA . VAL A 1 150 ? 43.921 21.126 40.786 1.00 12.72 150 VAL A CA 1
ATOM 879 C C . VAL A 1 150 ? 43.281 22.453 40.418 1.00 13.38 150 VAL A C 1
ATOM 880 O O . VAL A 1 150 ? 43.122 23.331 41.263 1.00 14.31 150 VAL A O 1
ATOM 884 N N . PRO A 1 151 ? 42.896 22.619 39.143 1.00 12.72 151 PRO A N 1
ATOM 885 C CA . PRO A 1 151 ? 42.277 23.876 38.738 1.00 12.77 151 PRO A CA 1
ATOM 886 C C . PRO A 1 151 ? 40.904 24.084 39.370 1.00 12.83 151 PRO A C 1
ATOM 887 O O . PRO A 1 151 ? 40.096 23.158 39.454 1.00 11.98 151 PRO A O 1
ATOM 891 N N . VAL A 1 152 ? 40.672 25.303 39.847 1.00 11.01 152 VAL A N 1
ATOM 892 C CA . VAL A 1 152 ? 39.404 25.672 40.463 1.00 11.02 152 VAL A CA 1
ATOM 893 C C . VAL A 1 152 ? 39.024 27.028 39.891 1.00 9.42 152 VAL A C 1
ATOM 894 O O . VAL A 1 152 ? 39.841 27.953 39.871 1.00 10.84 152 VAL A O 1
ATOM 898 N N . SER A 1 153 ? 37.793 27.131 39.405 1.00 11.59 153 SER A N 1
ATOM 899 C CA . SER A 1 153 ? 37.280 28.367 38.817 1.00 13.98 153 SER A CA 1
ATOM 900 C C . SER A 1 153 ? 35.942 28.696 39.459 1.00 12.74 153 SER A C 1
ATOM 901 O O . SER A 1 153 ? 35.198 27.800 39.845 1.00 12.09 153 SER A O 1
ATOM 904 N N . SER A 1 154 ? 35.631 29.982 39.559 1.00 12.95 154 SER A N 1
ATOM 905 C CA . SER A 1 154 ? 34.369 30.402 40.150 1.00 12.37 154 SER A CA 1
ATOM 906 C C . SER A 1 154 ? 33.857 31.647 39.444 1.00 13.98 154 SER A C 1
ATOM 907 O O . SER A 1 154 ? 34.634 32.499 39.014 1.00 13.87 154 SER A O 1
ATOM 910 N N . LYS A 1 155 ? 32.539 31.747 39.323 1.00 13.77 155 LYS A N 1
ATOM 911 C CA . LYS A 1 155 ? 31.933 32.888 38.663 1.00 15.14 155 LYS A CA 1
ATOM 912 C C . LYS A 1 155 ? 30.452 32.938 38.980 1.00 15.98 155 LYS A C 1
ATOM 913 O O . LYS A 1 155 ? 29.878 31.962 39.460 1.00 13.46 155 LYS A O 1
ATOM 919 N N . PHE A 1 156 ? 29.848 34.086 38.700 1.00 17.02 156 PHE A N 1
ATOM 920 C CA . PHE A 1 156 ? 28.423 34.298 38.905 1.00 20.43 156 PHE A CA 1
ATOM 921 C C . PHE A 1 156 ? 27.712 33.894 37.624 1.00 23.98 156 PHE A C 1
ATOM 922 O O . PHE A 1 156 ? 28.078 34.350 36.537 1.00 25.26 156 PHE A O 1
ATOM 930 N N . ALA A 1 157 ? 26.706 33.035 37.757 1.00 27.09 157 ALA A N 1
ATOM 931 C CA . ALA A 1 157 ? 25.920 32.569 36.620 1.00 30.33 157 ALA A CA 1
ATOM 932 C C . ALA A 1 157 ? 24.584 33.306 36.622 1.00 32.50 157 ALA A C 1
ATOM 933 O O . ALA A 1 157 ? 23.517 32.690 36.562 1.00 35.27 157 ALA A O 1
ATOM 935 N N . GLY A 1 158 ? 24.652 34.630 36.689 1.00 33.24 158 GLY A N 1
ATOM 936 C CA . GLY A 1 158 ? 23.445 35.434 36.713 1.00 35.06 158 GLY A CA 1
ATOM 937 C C . GLY A 1 158 ? 22.944 35.601 38.135 1.00 35.60 158 GLY A C 1
ATOM 938 O O . GLY A 1 158 ? 23.297 36.561 38.822 1.00 35.61 158 GLY A O 1
ATOM 939 N N . ASP A 1 159 ? 22.124 34.656 38.582 1.00 36.38 159 ASP A N 1
ATOM 940 C CA . ASP A 1 159 ? 21.573 34.691 39.931 1.00 35.44 159 ASP A CA 1
ATOM 941 C C . ASP A 1 159 ? 22.038 33.469 40.721 1.00 33.20 159 ASP A C 1
ATOM 942 O O . ASP A 1 159 ? 21.432 33.091 41.726 1.00 31.12 159 ASP A O 1
ATOM 947 N N . GLU A 1 160 ? 23.120 32.855 40.254 1.00 29.24 160 GLU A N 1
ATOM 948 C CA . GLU A 1 160 ? 23.677 31.679 40.909 1.00 26.84 160 GLU A CA 1
ATOM 949 C C . GLU A 1 160 ? 25.198 31.741 40.887 1.00 21.97 160 GLU A C 1
ATOM 950 O O . GLU A 1 160 ? 25.780 32.555 40.176 1.00 21.89 160 GLU A O 1
ATOM 956 N N . VAL A 1 161 ? 25.835 30.889 41.681 1.00 18.89 161 VAL A N 1
ATOM 957 C CA . VAL A 1 161 ? 27.290 30.830 41.720 1.00 16.88 161 VAL A CA 1
ATOM 958 C C . VAL A 1 161 ? 27.724 29.480 41.167 1.00 16.22 161 VAL A C 1
ATOM 959 O O . VAL A 1 161 ? 27.212 28.433 41.571 1.00 14.50 161 VAL A O 1
ATOM 963 N N . GLU A 1 162 ? 28.666 29.515 40.233 1.00 16.67 162 GLU A N 1
ATOM 964 C CA . GLU A 1 162 ? 29.171 28.303 39.616 1.00 17.07 162 GLU A CA 1
ATOM 965 C C . GLU A 1 162 ? 30.641 28.088 39.945 1.00 16.55 162 GLU A C 1
ATOM 966 O O . GLU A 1 162 ? 31.480 28.962 39.714 1.00 12.88 162 GLU A O 1
ATOM 972 N N . ILE A 1 163 ? 30.933 26.915 40.496 1.00 14.89 163 ILE A N 1
ATOM 973 C CA . ILE A 1 163 ? 32.290 26.537 40.856 1.00 14.60 163 ILE A CA 1
ATOM 974 C C . ILE A 1 163 ? 32.694 25.356 39.995 1.00 14.54 163 ILE A C 1
ATOM 975 O O . ILE A 1 163 ? 32.036 24.316 40.013 1.00 15.48 163 ILE A O 1
ATOM 980 N N . ASP A 1 164 ? 33.770 25.530 39.240 1.00 15.46 164 ASP A N 1
ATOM 981 C CA . ASP A 1 164 ? 34.289 24.491 38.357 1.00 17.44 164 ASP A CA 1
ATOM 982 C C . ASP A 1 164 ? 35.590 23.918 38.906 1.00 15.62 164 ASP A C 1
ATOM 983 O O . ASP A 1 164 ? 36.549 24.654 39.148 1.00 15.73 164 ASP A O 1
ATOM 988 N N . ILE A 1 165 ? 35.617 22.603 39.095 1.00 13.28 165 ILE A N 1
ATOM 989 C CA . ILE A 1 165 ? 36.792 21.920 39.621 1.00 14.28 165 ILE A CA 1
ATOM 990 C C . ILE A 1 165 ? 37.338 20.933 38.597 1.00 13.84 165 ILE A C 1
ATOM 991 O O . ILE A 1 165 ? 36.577 20.199 37.967 1.00 12.28 165 ILE A O 1
ATOM 996 N N . GLY A 1 166 ? 38.657 20.918 38.444 1.00 14.58 166 GLY A N 1
ATOM 997 C CA . GLY A 1 166 ? 39.286 20.022 37.490 1.00 16.30 166 GLY A CA 1
ATOM 998 C C . GLY A 1 166 ? 39.575 18.628 38.012 1.00 16.80 166 GLY A C 1
ATOM 999 O O . GLY A 1 166 ? 39.242 18.287 39.148 1.00 16.50 166 GLY A O 1
ATOM 1000 N N . ALA A 1 167 ? 40.213 17.820 37.172 1.00 17.79 167 ALA A N 1
ATOM 1001 C CA . ALA A 1 167 ? 40.551 16.446 37.523 1.00 18.53 167 ALA A CA 1
ATOM 1002 C C . ALA A 1 167 ? 41.772 16.333 38.429 1.00 20.49 167 ALA A C 1
ATOM 1003 O O . ALA A 1 167 ? 42.682 17.168 38.393 1.00 21.62 167 ALA A O 1
ATOM 1005 N N . GLY A 1 168 ? 41.784 15.276 39.234 1.00 20.48 168 GLY A N 1
ATOM 1006 C CA . GLY A 1 168 ? 42.881 15.034 40.147 1.00 21.68 168 GLY A CA 1
ATOM 1007 C C . GLY A 1 168 ? 42.741 13.672 40.796 1.00 21.85 168 GLY A C 1
ATOM 1008 O O . GLY A 1 168 ? 42.029 12.808 40.286 1.00 22.53 168 GLY A O 1
ATOM 1009 N N . ASN A 1 169 ? 43.420 13.484 41.922 1.00 22.58 169 ASN A N 1
ATOM 1010 C CA . ASN A 1 169 ? 43.380 12.226 42.658 1.00 24.16 169 ASN A CA 1
ATOM 1011 C C . ASN A 1 169 ? 43.063 12.464 44.128 1.00 24.10 169 ASN A C 1
ATOM 1012 O O . ASN A 1 169 ? 43.396 13.511 44.683 1.00 24.02 169 ASN A O 1
ATOM 1017 N N . GLY A 1 170 ? 42.429 11.480 44.754 1.00 22.94 170 GLY A N 1
ATOM 1018 C CA . GLY A 1 170 ? 42.092 11.595 46.159 1.00 22.32 170 GLY A CA 1
ATOM 1019 C C . GLY A 1 170 ? 40.713 12.174 46.403 1.00 22.05 170 GLY A C 1
ATOM 1020 O O . GLY A 1 170 ? 39.899 12.292 45.484 1.00 21.23 170 GLY A O 1
ATOM 1021 N N . LYS A 1 171 ? 40.450 12.534 47.654 1.00 20.31 171 LYS A N 1
ATOM 1022 C CA . LYS A 1 171 ? 39.166 13.104 48.028 1.00 18.69 171 LYS A CA 1
ATOM 1023 C C . LYS A 1 171 ? 39.367 14.415 48.770 1.00 17.16 171 LYS A C 1
ATOM 1024 O O . LYS A 1 171 ? 40.326 14.577 49.521 1.00 18.04 171 LYS A O 1
ATOM 1030 N N . ALA A 1 172 ? 38.469 15.361 48.548 1.00 14.65 172 ALA A N 1
ATOM 1031 C CA . ALA A 1 172 ? 38.589 16.646 49.215 1.00 15.61 172 ALA A CA 1
ATOM 1032 C C . ALA A 1 172 ? 37.237 17.317 49.296 1.00 14.26 172 ALA A C 1
ATOM 1033 O O . ALA A 1 172 ? 36.363 17.072 48.467 1.00 17.57 172 ALA A O 1
ATOM 1035 N N . ASP A 1 173 ? 37.055 18.160 50.301 1.00 13.30 173 ASP A N 1
ATOM 1036 C CA . ASP A 1 173 ? 35.797 18.864 50.422 1.00 13.04 173 ASP A CA 1
ATOM 1037 C C . ASP A 1 173 ? 35.899 20.139 49.626 1.00 11.86 173 ASP A C 1
ATOM 1038 O O . ASP A 1 173 ? 36.979 20.705 49.477 1.00 11.19 173 ASP A O 1
ATOM 1043 N N . VAL A 1 174 ? 34.769 20.576 49.094 1.00 11.20 174 VAL A N 1
ATOM 1044 C CA . VAL A 1 174 ? 34.732 21.828 48.374 1.00 11.04 174 VAL A CA 1
ATOM 1045 C C . VAL A 1 174 ? 34.294 22.811 49.454 1.00 10.02 174 VAL A C 1
ATOM 1046 O O . VAL A 1 174 ? 33.119 22.877 49.808 1.00 10.07 174 VAL A O 1
ATOM 1050 N N . VAL A 1 175 ? 35.257 23.552 49.995 1.00 9.86 175 VAL A N 1
ATOM 1051 C CA . VAL A 1 175 ? 34.994 24.511 51.066 1.00 10.73 175 VAL A CA 1
ATOM 1052 C C . VAL A 1 175 ? 34.889 25.951 50.560 1.00 10.34 175 VAL A C 1
ATOM 1053 O O . VAL A 1 175 ? 35.718 26.401 49.772 1.00 10.07 175 VAL A O 1
ATOM 1057 N N . VAL A 1 176 ? 33.870 26.669 51.018 1.00 8.75 176 VAL A N 1
ATOM 1058 C CA . VAL A 1 176 ? 33.698 28.060 50.623 1.00 9.36 176 VAL A CA 1
ATOM 1059 C C . VAL A 1 176 ? 33.772 28.937 51.859 1.00 9.10 176 VAL A C 1
ATOM 1060 O O . VAL A 1 176 ? 33.021 28.742 52.821 1.00 11.27 176 VAL A O 1
ATOM 1064 N N . ALA A 1 177 ? 34.691 29.894 51.828 1.00 8.15 177 ALA A N 1
ATOM 1065 C CA . ALA A 1 177 ? 34.876 30.825 52.929 1.00 8.03 177 ALA A CA 1
ATOM 1066 C C . ALA A 1 177 ? 34.383 32.184 52.452 1.00 8.77 177 ALA A C 1
ATOM 1067 O O . ALA A 1 177 ? 34.915 32.753 51.493 1.00 8.26 177 ALA A O 1
ATOM 1069 N N . TYR A 1 178 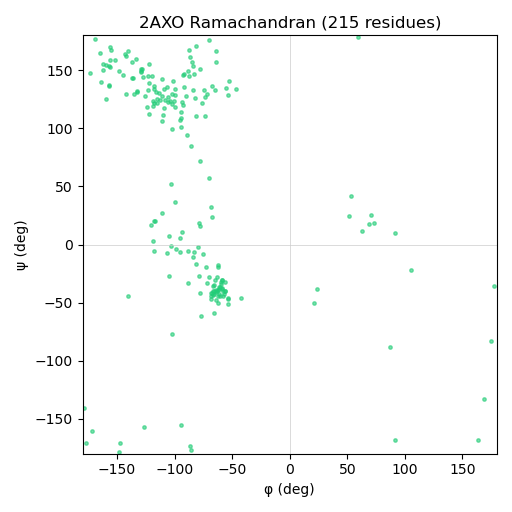? 33.346 32.687 53.112 1.00 7.57 178 TYR A N 1
ATOM 1070 C CA . TYR A 1 178 ? 32.756 33.972 52.758 1.00 7.59 178 TYR A CA 1
ATOM 1071 C C . TYR A 1 178 ? 33.417 35.079 53.564 1.00 6.93 178 TYR A C 1
ATOM 1072 O O . TYR A 1 178 ? 33.635 34.936 54.763 1.00 6.36 178 TYR A O 1
ATOM 1081 N N . PHE A 1 179 ? 33.741 36.185 52.903 1.00 8.81 179 PHE A N 1
ATOM 1082 C CA . PHE A 1 179 ? 34.375 37.295 53.594 1.00 9.31 179 PHE A CA 1
ATOM 1083 C C . PHE A 1 179 ? 33.899 38.640 53.090 1.00 10.08 179 PHE A C 1
ATOM 1084 O O . PHE A 1 179 ? 33.273 38.749 52.027 1.00 11.49 179 PHE A O 1
ATOM 1092 N N . THR A 1 180 ? 34.180 39.662 53.887 1.00 9.37 180 THR A N 1
ATOM 1093 C CA . THR A 1 180 ? 33.870 41.023 53.511 1.00 10.90 180 THR A CA 1
ATOM 1094 C C . THR A 1 180 ? 35.172 41.435 52.839 1.00 11.54 180 THR A C 1
ATOM 1095 O O . THR A 1 180 ? 36.245 40.968 53.215 1.00 11.88 180 THR A O 1
ATOM 1099 N N . ARG A 1 181 ? 35.075 42.276 51.823 1.00 13.25 181 ARG A N 1
ATOM 1100 C CA . ARG A 1 181 ? 36.253 42.729 51.103 1.00 16.04 181 ARG A CA 1
ATOM 1101 C C . ARG A 1 181 ? 37.123 43.578 52.025 1.00 17.09 181 ARG A C 1
ATOM 1102 O O . 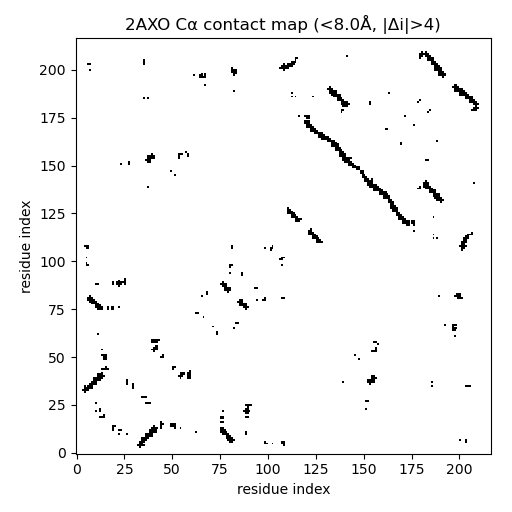ARG A 1 181 ? 38.286 43.257 52.273 1.00 16.56 181 ARG A O 1
ATOM 1110 N N . GLU A 1 182 ? 36.549 44.662 52.536 1.00 18.25 182 GLU A N 1
ATOM 1111 C CA . GLU A 1 182 ? 37.251 45.548 53.454 1.00 20.73 182 GLU A CA 1
ATOM 1112 C C . GLU A 1 182 ? 36.276 46.031 54.520 1.00 20.21 182 GLU A C 1
ATOM 1113 O O . GLU A 1 182 ? 35.189 46.497 54.202 1.00 21.26 182 GLU A O 1
ATOM 1119 N N . GLN A 1 183 ? 36.659 45.917 55.782 1.00 21.09 183 GLN A N 1
ATOM 1120 C CA . GLN A 1 183 ? 35.779 46.361 56.850 1.00 23.77 183 GLN A CA 1
ATOM 1121 C C . GLN A 1 183 ? 36.548 47.217 57.843 1.00 24.59 183 GLN A C 1
ATOM 1122 O O . GLN A 1 183 ? 37.636 46.848 58.285 1.00 22.25 183 GLN A O 1
ATOM 1128 N N . THR A 1 184 ? 35.985 48.370 58.185 1.00 25.09 184 THR A N 1
ATOM 1129 C CA . THR A 1 184 ? 36.637 49.263 59.132 1.00 27.15 184 THR A CA 1
ATOM 1130 C C . THR A 1 184 ? 36.001 49.134 60.504 1.00 27.23 184 THR A C 1
ATOM 1131 O O . THR A 1 184 ? 34.783 48.990 60.621 1.00 28.60 184 THR A O 1
ATOM 1135 N N . VAL A 1 185 ? 36.830 49.177 61.539 1.00 27.05 185 VAL A N 1
ATOM 1136 C CA . VAL A 1 185 ? 36.346 49.077 62.909 1.00 27.48 185 VAL A CA 1
ATOM 1137 C C . VAL A 1 185 ? 36.916 50.233 63.721 1.00 27.27 185 VAL A C 1
ATOM 1138 O O . VAL A 1 185 ? 37.995 50.741 63.413 1.00 26.44 185 VAL A O 1
ATOM 1142 N N . ASP A 1 186 ? 36.181 50.658 64.745 1.00 27.50 186 ASP A N 1
ATOM 1143 C CA . ASP A 1 186 ? 36.628 51.751 65.603 1.00 28.64 186 ASP A CA 1
ATOM 1144 C C . ASP A 1 186 ? 37.738 51.241 66.521 1.00 30.40 186 ASP A C 1
ATOM 1145 O O . ASP A 1 186 ? 37.606 50.180 67.128 1.00 30.13 186 ASP A O 1
ATOM 1150 N N . VAL A 1 187 ? 38.828 51.997 66.616 1.00 32.68 187 VAL A N 1
ATOM 1151 C CA . VAL A 1 187 ? 39.956 51.610 67.457 1.00 34.40 187 VAL A CA 1
ATOM 1152 C C . VAL A 1 187 ? 39.673 51.880 68.932 1.00 35.29 187 VAL A C 1
ATOM 1153 O O . VAL A 1 187 ? 39.835 50.994 69.779 1.00 37.10 187 VAL A O 1
ATOM 1157 N N . LYS A 1 195 ? 39.517 56.709 66.362 1.00 32.41 195 LYS A N 1
ATOM 1158 C CA . LYS A 1 195 ? 40.253 56.252 65.188 1.00 33.43 195 LYS A CA 1
ATOM 1159 C C . LYS A 1 195 ? 39.527 55.092 64.500 1.00 34.29 195 LYS A C 1
ATOM 1160 O O . LYS A 1 195 ? 38.470 54.650 64.952 1.00 35.09 195 LYS A O 1
ATOM 1166 N N . LYS A 1 196 ? 40.099 54.611 63.401 1.00 34.87 196 LYS A N 1
ATOM 1167 C CA . LYS A 1 196 ? 39.510 53.511 62.645 1.00 34.25 196 LYS A CA 1
ATOM 1168 C C . LYS A 1 196 ? 40.570 52.649 61.970 1.00 34.58 196 LYS A C 1
ATOM 1169 O O . LYS A 1 196 ? 41.507 53.166 61.358 1.00 33.61 196 LYS A O 1
ATOM 1183 N N . SER A 1 198 ? 41.358 49.191 59.369 1.00 29.93 198 SER A N 1
ATOM 1184 C CA . SER A 1 198 ? 40.778 48.442 58.265 1.00 27.85 198 SER A CA 1
ATOM 1185 C C . SER A 1 198 ? 41.312 47.018 58.176 1.00 23.92 198 SER A C 1
ATOM 1186 O O . SER A 1 198 ? 42.510 46.783 58.315 1.00 23.70 198 SER A O 1
ATOM 1189 N N . TYR A 1 199 ? 40.405 46.073 57.948 1.00 19.81 199 TYR A N 1
ATOM 1190 C CA . TYR A 1 199 ? 40.754 44.664 57.812 1.00 15.48 199 TYR A CA 1
ATOM 1191 C C . TYR A 1 199 ? 40.249 44.183 56.463 1.00 14.98 199 TYR A C 1
ATOM 1192 O O . TYR A 1 199 ? 39.202 44.626 56.001 1.00 13.01 199 TYR A O 1
ATOM 1201 N N . TRP A 1 200 ? 40.995 43.277 55.838 1.00 14.13 200 TRP A N 1
ATOM 1202 C CA . TRP A 1 200 ? 40.627 42.766 54.521 1.00 12.52 200 TRP A CA 1
ATOM 1203 C C . TRP A 1 200 ? 40.389 41.266 54.503 1.00 11.68 200 TRP A C 1
ATOM 1204 O O . TRP A 1 200 ? 41.058 40.515 55.209 1.00 11.36 200 TRP A O 1
ATOM 1215 N N . HIS A 1 201 ? 39.429 40.851 53.680 1.00 8.12 201 HIS A N 1
ATOM 1216 C CA . HIS A 1 201 ? 39.058 39.452 53.515 1.00 9.27 201 HIS A CA 1
ATOM 1217 C C . HIS A 1 201 ? 38.742 38.734 54.830 1.00 9.25 201 HIS A C 1
ATOM 1218 O O . HIS A 1 201 ? 39.123 37.583 55.032 1.00 7.74 201 HIS A O 1
ATOM 1225 N N . SER A 1 202 ? 38.026 39.436 55.706 1.00 9.52 202 SER A N 1
ATOM 1226 C CA . SER A 1 202 ? 37.612 38.912 57.002 1.00 9.62 202 SER A CA 1
ATOM 1227 C C . SER A 1 202 ? 36.491 37.891 56.810 1.00 9.33 202 SER A C 1
ATOM 1228 O O . SER A 1 202 ? 35.368 38.237 56.429 1.00 8.04 202 SER A O 1
ATOM 1231 N N . VAL A 1 203 ? 36.812 36.628 57.074 1.00 6.49 203 VAL A N 1
ATOM 1232 C CA . VAL A 1 203 ? 35.859 35.535 56.921 1.00 8.26 203 VAL A CA 1
ATOM 1233 C C . VAL A 1 203 ? 34.778 35.540 58.003 1.00 8.82 203 VAL A C 1
ATOM 1234 O O . VAL A 1 203 ? 35.082 35.610 59.192 1.00 8.57 203 VAL A O 1
ATOM 1238 N N . TYR A 1 204 ? 33.518 35.465 57.583 1.00 7.31 204 TYR A N 1
ATOM 1239 C CA . TYR A 1 204 ? 32.414 35.451 58.537 1.00 9.22 204 TYR A CA 1
ATOM 1240 C C . TYR A 1 204 ? 31.590 34.172 58.481 1.00 9.66 204 TYR A C 1
ATOM 1241 O O . TYR A 1 204 ? 30.679 33.979 59.287 1.00 9.25 204 TYR A O 1
ATOM 1250 N N . ASP A 1 205 ? 31.8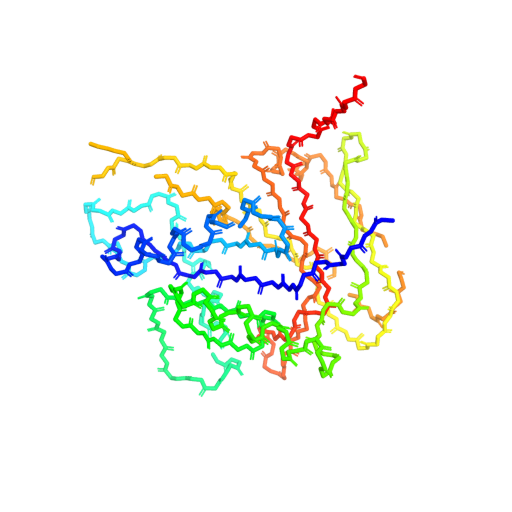92 33.308 57.517 1.00 8.86 205 ASP A N 1
ATOM 1251 C CA . ASP A 1 205 ? 31.193 32.035 57.397 1.00 11.03 205 ASP A CA 1
ATOM 1252 C C . ASP A 1 205 ? 31.963 31.094 56.488 1.00 10.85 205 ASP A C 1
ATOM 1253 O O . ASP A 1 205 ? 32.507 31.506 55.466 1.00 9.95 205 ASP A O 1
ATOM 1258 N N . VAL A 1 206 ? 32.009 29.826 56.883 1.00 12.24 206 VAL A N 1
ATOM 1259 C CA . VAL A 1 206 ? 32.710 28.794 56.126 1.00 12.21 206 VAL A CA 1
ATOM 1260 C C . VAL A 1 206 ? 31.772 27.597 56.004 1.00 13.74 206 VAL A C 1
ATOM 1261 O O . VAL A 1 206 ? 31.176 27.177 56.994 1.00 13.31 206 VAL A O 1
ATOM 1265 N N . GLN A 1 207 ? 31.632 27.050 54.802 1.00 13.87 207 GLN A N 1
ATOM 1266 C CA . GLN A 1 207 ? 30.758 25.899 54.608 1.00 14.71 207 GLN A CA 1
ATOM 1267 C C . GLN A 1 207 ? 31.253 24.976 53.509 1.00 14.70 207 GLN A C 1
ATOM 1268 O O . GLN A 1 207 ? 31.890 25.409 52.543 1.00 13.59 207 GLN A O 1
ATOM 1274 N N . THR A 1 208 ? 30.961 23.694 53.676 1.00 13.06 208 THR A N 1
ATOM 1275 C CA . THR A 1 208 ? 31.344 22.683 52.707 1.00 13.87 208 THR A CA 1
ATOM 1276 C C . THR A 1 208 ? 30.159 22.511 51.774 1.00 14.47 208 THR A C 1
ATOM 1277 O O . THR A 1 208 ? 29.056 22.198 52.218 1.00 15.55 208 THR A O 1
ATOM 1281 N N . VAL A 1 209 ? 30.388 22.711 50.482 1.00 12.62 209 VAL A N 1
ATOM 1282 C CA . VAL A 1 209 ? 29.311 22.634 49.505 1.00 13.46 209 VAL A CA 1
ATOM 1283 C C . VAL A 1 209 ? 29.267 21.352 48.681 1.00 12.29 209 VAL A C 1
ATOM 1284 O O . VAL A 1 209 ? 28.371 21.162 47.856 1.00 13.38 209 VAL A O 1
ATOM 1288 N N . GLY A 1 210 ? 30.218 20.459 48.919 1.00 10.82 210 GLY A N 1
ATOM 1289 C CA . GLY A 1 210 ? 30.236 19.215 48.175 1.00 10.32 210 GLY A CA 1
ATOM 1290 C C . GLY A 1 210 ? 31.529 18.462 48.390 1.00 12.21 210 GLY A C 1
ATOM 1291 O O . GLY A 1 210 ? 32.413 18.919 49.115 1.00 10.36 210 GLY A O 1
ATOM 1300 N N . TRP A 1 212 ? 34.732 16.320 46.409 1.00 11.38 212 TRP A N 1
ATOM 1301 C CA . TRP A 1 212 ? 35.447 16.079 45.161 1.00 11.97 212 TRP A CA 1
ATOM 1302 C C . TRP A 1 212 ? 36.101 14.709 45.293 1.00 12.37 212 TRP A C 1
ATOM 1303 O O . TRP A 1 212 ? 36.640 14.389 46.350 1.00 12.78 212 TRP A O 1
ATOM 1314 N N . ASP A 1 213 ? 36.040 13.894 44.240 1.00 14.14 213 ASP A N 1
ATOM 1315 C CA . ASP A 1 213 ? 36.643 12.561 44.297 1.00 15.33 213 ASP A CA 1
ATOM 1316 C C . ASP A 1 213 ? 37.725 12.349 43.247 1.00 15.90 213 ASP A C 1
ATOM 1317 O O . ASP A 1 213 ? 38.114 11.214 42.965 1.00 17.20 213 ASP A O 1
ATOM 1322 N N . GLY A 1 214 ? 38.219 13.443 42.679 1.00 14.98 214 GLY A N 1
ATOM 1323 C CA . GLY A 1 214 ? 39.251 13.341 41.662 1.00 15.38 214 GLY A CA 1
ATOM 1324 C C . GLY A 1 214 ? 38.662 13.617 40.294 1.00 15.21 214 GLY A C 1
ATOM 1325 O O . GLY A 1 214 ? 39.376 13.978 39.358 1.00 16.92 214 GLY A O 1
ATOM 1326 N N . SER A 1 215 ? 37.347 13.444 40.178 1.00 15.83 215 SER A N 1
ATOM 1327 C CA . SER A 1 215 ? 36.646 13.681 38.922 1.00 16.98 215 SER A CA 1
ATOM 1328 C C . SER A 1 215 ? 36.317 15.161 38.749 1.00 16.84 215 SER A C 1
ATOM 1329 O O . SER A 1 215 ? 36.070 15.867 39.724 1.00 17.68 215 SER A O 1
ATOM 1332 N N . PRO A 1 216 ? 36.320 15.651 37.503 1.00 17.77 216 PRO A N 1
ATOM 1333 C CA . PRO A 1 216 ? 36.000 17.060 37.268 1.00 18.39 216 PRO A CA 1
ATOM 1334 C C . PRO A 1 216 ? 34.550 17.279 37.703 1.00 18.33 216 PRO A C 1
ATOM 1335 O O . PRO A 1 216 ? 33.704 16.416 37.482 1.00 19.54 216 PRO A O 1
ATOM 1347 N N . THR A 1 218 ? 31.220 20.371 38.700 1.00 17.74 218 THR A N 1
ATOM 1348 C CA . THR A 1 218 ? 30.688 21.719 38.688 1.00 18.18 218 THR A CA 1
ATOM 1349 C C . THR A 1 218 ? 29.617 21.769 39.763 1.00 18.42 218 THR A C 1
ATOM 1350 O O . THR A 1 218 ? 28.691 20.955 39.764 1.00 18.29 218 THR A O 1
ATOM 1354 N N . VAL A 1 219 ? 29.756 22.720 40.679 1.00 17.61 219 VAL A N 1
ATOM 1355 C CA . VAL A 1 219 ? 28.808 22.885 41.771 1.00 18.84 219 VAL A CA 1
ATOM 1356 C C . VAL A 1 219 ? 28.049 24.183 41.604 1.00 17.25 219 VAL A C 1
ATOM 1357 O O . VAL A 1 219 ? 28.658 25.238 41.501 1.00 18.46 219 VAL A O 1
ATOM 1361 N N . LYS A 1 220 ? 26.723 24.107 41.583 1.00 18.02 220 LYS A N 1
ATOM 1362 C CA . LYS A 1 220 ? 25.899 25.299 41.442 1.00 18.59 220 LYS A CA 1
ATOM 1363 C C . LYS A 1 220 ? 25.324 25.706 42.799 1.00 19.05 220 LYS A C 1
ATOM 1364 O O . LYS A 1 220 ? 24.738 24.879 43.507 1.00 20.31 220 LYS A O 1
ATOM 1370 N N . LEU A 1 221 ? 25.493 26.979 43.148 1.00 17.07 221 LEU A N 1
ATOM 1371 C CA . LEU A 1 221 ? 24.988 27.537 44.405 1.00 18.27 221 LEU A CA 1
ATOM 1372 C C . LEU A 1 221 ? 23.842 28.503 44.102 1.00 17.92 221 LEU A C 1
ATOM 1373 O O . LEU A 1 221 ? 23.892 29.237 43.116 1.00 17.20 221 LEU A O 1
ATOM 1378 N N . PRO A 1 222 ? 22.798 28.520 44.955 1.00 18.46 222 PRO A N 1
ATOM 1379 C CA . PRO A 1 222 ? 21.615 29.378 44.805 1.00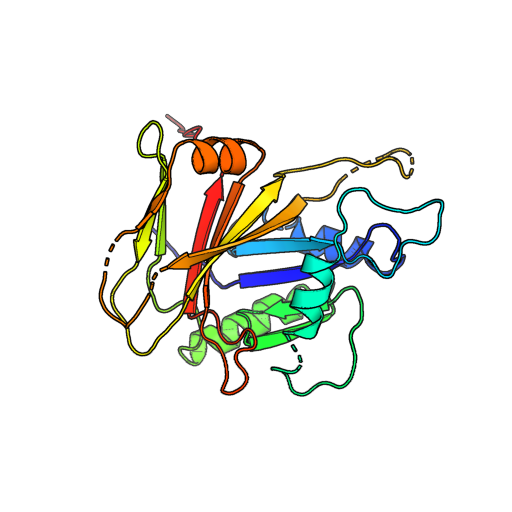 18.61 222 PRO A CA 1
ATOM 1380 C C . PRO A 1 222 ? 21.811 30.874 45.027 1.00 18.75 222 PRO A C 1
ATOM 1381 O O . PRO A 1 222 ? 22.891 31.330 45.406 1.00 16.96 222 PRO A O 1
ATOM 1385 N N . ALA A 1 223 ? 20.742 31.630 44.794 1.00 18.80 223 ALA A N 1
ATOM 1386 C CA . ALA A 1 223 ? 20.763 33.081 44.954 1.00 18.69 223 ALA A CA 1
ATOM 1387 C C . ALA A 1 223 ? 21.190 33.496 46.359 1.00 19.07 223 ALA A C 1
ATOM 1388 O O . ALA A 1 223 ? 21.811 34.544 46.539 1.00 18.26 223 ALA A O 1
ATOM 1390 N N . SER A 1 224 ? 20.855 32.678 47.353 1.00 18.58 224 SER A N 1
ATOM 1391 C CA . SER A 1 224 ? 21.222 32.976 48.735 1.00 18.74 224 SER A CA 1
ATOM 1392 C C . SER A 1 224 ? 22.740 33.084 48.864 1.00 18.76 224 SER A C 1
ATOM 1393 O O . SER A 1 224 ? 23.256 33.850 49.680 1.00 19.89 224 SER A O 1
ATOM 1396 N N . VAL A 1 225 ? 23.455 32.309 48.056 1.00 17.98 225 VAL A N 1
ATOM 1397 C CA . VAL A 1 225 ? 24.910 32.338 48.083 1.00 16.79 225 VAL A CA 1
ATOM 1398 C C . VAL A 1 225 ? 25.405 33.572 47.340 1.00 15.56 225 VAL A C 1
ATOM 1399 O O . VAL A 1 225 ? 26.334 34.242 47.784 1.00 15.44 225 VAL A O 1
ATOM 1403 N N . VAL A 1 226 ? 24.776 33.872 46.211 1.00 15.08 226 VAL A N 1
ATOM 1404 C CA . VAL A 1 226 ? 25.150 35.042 45.434 1.00 16.20 226 VAL A CA 1
ATOM 1405 C C . VAL A 1 226 ? 25.121 36.270 46.337 1.00 17.23 226 VAL A C 1
ATOM 1406 O O . VAL A 1 226 ? 26.052 37.075 46.336 1.00 16.47 226 VAL A O 1
ATOM 1410 N N . ALA A 1 227 ? 24.050 36.403 47.114 1.00 18.14 227 ALA A N 1
ATOM 1411 C CA . ALA A 1 227 ? 23.902 37.532 48.022 1.00 17.91 227 ALA A CA 1
ATOM 1412 C C . ALA A 1 227 ? 25.059 37.606 49.016 1.00 18.95 227 ALA A C 1
ATOM 1413 O O . ALA A 1 227 ? 25.552 38.689 49.320 1.00 17.26 227 ALA A O 1
ATOM 1415 N N . LYS A 1 228 ? 25.494 36.456 49.522 1.00 17.27 228 LYS A N 1
ATOM 1416 C CA . LYS A 1 228 ? 26.595 36.442 50.477 1.00 16.27 228 LYS A CA 1
ATOM 1417 C C . LYS A 1 228 ? 27.916 36.839 49.831 1.00 13.54 228 LYS A C 1
ATOM 1418 O O . LYS A 1 228 ? 28.670 37.627 50.394 1.00 13.66 228 LYS A O 1
ATOM 1424 N N . VAL A 1 229 ? 28.204 36.302 48.650 1.00 12.15 229 VAL A N 1
ATOM 1425 C CA . VAL A 1 229 ? 29.451 36.654 47.986 1.00 10.57 229 VAL A CA 1
ATOM 1426 C C . VAL A 1 229 ? 29.466 38.158 47.698 1.00 12.86 229 VAL A C 1
ATOM 1427 O O . VAL A 1 229 ? 30.506 38.808 47.801 1.00 13.47 229 VAL A O 1
ATOM 1431 N N . LYS A 1 230 ? 28.304 38.711 47.355 1.00 13.78 230 LYS A N 1
ATOM 1432 C CA . LYS A 1 230 ? 28.187 40.133 47.054 1.00 15.40 230 LYS A CA 1
ATOM 1433 C C . LYS A 1 230 ? 28.521 41.040 48.235 1.00 14.51 230 LYS A C 1
ATOM 1434 O O . LYS A 1 230 ? 28.767 42.230 48.053 1.00 15.27 230 LYS A O 1
ATOM 1440 N N . LYS A 1 231 ? 28.519 40.485 49.445 1.00 15.17 231 LYS A N 1
ATOM 1441 C CA . LYS A 1 231 ? 28.844 41.266 50.638 1.00 17.35 231 LYS A CA 1
ATOM 1442 C C . LYS A 1 231 ? 30.349 41.511 50.705 1.00 16.35 231 LYS A C 1
ATOM 1443 O O . LYS A 1 231 ? 30.832 42.269 51.544 1.00 17.82 231 LYS A O 1
ATOM 1449 N N . GLY A 1 232 ? 31.084 40.859 49.811 1.00 14.54 232 GLY A N 1
ATOM 1450 C CA . GLY A 1 232 ? 32.527 41.002 49.777 1.00 12.22 232 GLY A CA 1
ATOM 1451 C C . GLY A 1 232 ? 33.052 40.032 48.743 1.00 12.78 232 GLY A C 1
ATOM 1452 O O . GLY A 1 232 ? 33.288 40.396 47.592 1.00 13.13 232 GLY A O 1
ATOM 1453 N N . GLY A 1 233 ? 33.222 38.783 49.151 1.00 10.37 233 GLY A N 1
ATOM 1454 C CA . GLY A 1 233 ? 33.693 37.778 48.226 1.00 10.73 233 GLY A CA 1
ATOM 1455 C C . GLY A 1 233 ? 33.737 36.436 48.908 1.00 9.87 233 GLY A C 1
ATOM 1456 O O . GLY A 1 233 ? 33.246 36.272 50.026 1.00 7.41 233 GLY A O 1
ATOM 1457 N N . CYS A 1 234 ? 34.322 35.462 48.227 1.00 9.51 234 CYS A N 1
ATOM 1458 C CA . CYS A 1 234 ? 34.448 34.145 48.808 1.00 9.92 234 CYS A CA 1
ATOM 1459 C C . CYS A 1 234 ? 35.674 33.495 48.202 1.00 10.33 234 CYS A C 1
ATOM 1460 O O . CYS A 1 234 ? 36.159 33.906 47.145 1.00 10.99 234 CYS A O 1
ATOM 1463 N N . ALA A 1 235 ? 36.189 32.501 48.904 1.00 9.15 235 ALA A N 1
ATOM 1464 C CA . ALA A 1 235 ? 37.340 31.758 48.445 1.00 8.62 235 ALA A CA 1
ATOM 1465 C C . ALA A 1 235 ? 36.882 30.315 48.412 1.00 8.81 235 ALA A C 1
ATOM 1466 O O . ALA A 1 235 ? 36.239 29.852 49.352 1.00 10.54 235 ALA A O 1
ATOM 1468 N N . VAL A 1 236 ? 37.170 29.624 47.316 1.00 9.44 236 VAL A N 1
ATOM 1469 C CA . VAL A 1 236 ? 36.817 28.217 47.197 1.00 8.69 236 VAL A CA 1
ATOM 1470 C C . VAL A 1 236 ? 38.106 27.476 47.494 1.00 8.30 236 VAL A C 1
ATOM 1471 O O . VAL A 1 236 ? 39.128 27.717 46.853 1.00 6.79 236 VAL A O 1
ATOM 1475 N N . LEU A 1 237 ? 38.065 26.590 48.478 1.00 8.23 237 LEU A N 1
ATOM 1476 C CA . LEU A 1 237 ? 39.245 25.835 48.856 1.00 8.85 237 LEU A CA 1
ATOM 1477 C C . LEU A 1 237 ? 38.975 24.350 48.659 1.00 10.70 237 LEU A C 1
ATOM 1478 O O . LEU A 1 237 ? 38.051 23.805 49.262 1.00 10.68 237 LEU A O 1
ATOM 1483 N N . LEU A 1 238 ? 39.751 23.699 47.794 1.00 9.71 238 LEU A N 1
ATOM 1484 C CA . LEU A 1 238 ? 39.570 22.262 47.586 1.00 10.09 238 LEU A CA 1
ATOM 1485 C C . LEU A 1 238 ? 40.497 21.669 48.636 1.00 10.56 238 LEU A C 1
ATOM 1486 O O . LEU A 1 238 ? 41.693 21.482 48.399 1.00 9.00 238 LEU A O 1
ATOM 1491 N N . GLN A 1 239 ? 39.927 21.366 49.798 1.00 8.35 239 GLN A N 1
ATOM 1492 C CA . GLN A 1 239 ? 40.711 20.894 50.923 1.00 8.91 239 GLN A CA 1
ATOM 1493 C C . GLN A 1 239 ? 40.565 19.450 51.379 1.00 9.27 239 GLN A C 1
ATOM 1494 O O . GLN A 1 239 ? 39.464 18.959 51.625 1.00 10.27 239 GLN A O 1
ATOM 1500 N N . THR A 1 240 ? 41.706 18.777 51.486 1.00 9.76 240 THR A N 1
ATOM 1501 C CA . THR A 1 240 ? 41.745 17.397 51.943 1.00 10.17 240 THR A CA 1
ATOM 1502 C C . THR A 1 240 ? 41.692 17.422 53.467 1.00 11.99 240 THR A C 1
ATOM 1503 O O . THR A 1 240 ? 41.809 18.478 54.086 1.00 11.36 240 THR A O 1
ATOM 1507 N N . ALA A 1 241 ? 41.528 16.249 54.066 1.00 14.46 241 ALA A N 1
ATOM 1508 C CA . ALA A 1 241 ? 41.461 16.129 55.512 1.00 17.10 241 ALA A CA 1
ATOM 1509 C C . ALA A 1 241 ? 42.296 14.930 55.940 1.00 18.07 241 ALA A C 1
ATOM 1510 O O . ALA A 1 241 ? 42.558 14.031 55.135 1.00 19.08 241 ALA A O 1
ATOM 1512 N N . ASN A 1 242 ? 42.736 14.923 57.194 1.00 19.49 242 ASN A N 1
ATOM 1513 C CA . ASN A 1 242 ? 43.532 13.805 57.689 1.00 20.02 242 ASN A CA 1
ATOM 1514 C C . ASN A 1 242 ? 42.605 12.704 58.208 1.00 21.23 242 ASN A C 1
ATOM 1515 O O . ASN A 1 242 ? 41.388 12.790 58.047 1.00 20.71 242 ASN A O 1
ATOM 1520 N N . ALA A 1 243 ? 43.185 11.678 58.826 1.00 21.91 243 ALA A N 1
ATOM 1521 C CA . ALA A 1 243 ? 42.422 10.548 59.359 1.00 24.24 243 ALA A CA 1
ATOM 1522 C C . ALA A 1 243 ? 41.379 10.954 60.396 1.00 24.52 243 ALA A C 1
ATOM 1523 O O . ALA A 1 243 ? 40.336 10.310 60.525 1.00 25.63 243 ALA A O 1
ATOM 1525 N N . SER A 1 244 ? 41.665 12.022 61.132 1.00 23.75 244 SER A N 1
ATOM 1526 C CA . SER A 1 244 ? 40.760 12.512 62.167 1.00 22.49 244 SER A CA 1
ATOM 1527 C C . SER A 1 244 ? 39.682 13.425 61.598 1.00 21.70 244 SER A C 1
ATOM 1528 O O . SER A 1 244 ? 38.722 13.778 62.287 1.00 22.22 244 SER A O 1
ATOM 1531 N N . GLY A 1 245 ? 39.847 13.808 60.336 1.00 18.79 245 GLY A N 1
ATOM 1532 C CA . GLY A 1 245 ? 38.876 14.675 59.697 1.00 14.98 245 GLY A CA 1
ATOM 1533 C C . GLY A 1 245 ? 39.202 16.153 59.823 1.00 13.29 245 GLY A C 1
ATOM 1534 O O . GLY A 1 245 ? 38.378 17.003 59.490 1.00 13.22 245 GLY A O 1
ATOM 1535 N N . ASP A 1 246 ? 40.401 16.474 60.296 1.00 12.23 246 ASP A N 1
ATOM 1536 C CA . ASP A 1 246 ? 40.784 17.873 60.447 1.00 13.07 246 ASP A CA 1
ATOM 1537 C C . ASP A 1 246 ? 41.323 18.457 59.140 1.00 12.31 246 ASP A C 1
ATOM 1538 O O . ASP A 1 246 ? 41.834 17.731 58.301 1.00 11.95 246 ASP A O 1
ATOM 1543 N N . PRO A 1 247 ? 41.203 19.785 58.952 1.00 12.80 247 PRO A N 1
ATOM 1544 C CA . PRO A 1 247 ? 41.685 20.429 57.723 1.00 13.36 247 PRO A CA 1
ATOM 1545 C C . PRO A 1 247 ? 43.138 20.122 57.388 1.00 12.84 247 PRO A C 1
ATOM 1546 O O . PRO A 1 247 ? 44.022 20.279 58.226 1.00 14.01 247 PRO A O 1
ATOM 1550 N N . ALA A 1 248 ? 43.376 19.681 56.157 1.00 12.70 248 ALA A N 1
ATOM 1551 C CA . ALA A 1 248 ? 44.722 19.353 55.714 1.00 11.08 248 ALA A CA 1
ATOM 1552 C C . ALA A 1 248 ? 45.069 20.097 54.419 1.00 10.37 248 ALA A C 1
ATOM 1553 O O . ALA A 1 248 ? 44.469 21.130 54.104 1.00 10.92 248 ALA A O 1
ATOM 1555 N N . ALA A 1 249 ? 46.029 19.574 53.665 1.00 9.34 249 ALA A N 1
ATOM 1556 C CA . ALA A 1 249 ? 46.466 20.220 52.428 1.00 7.12 249 ALA A CA 1
ATOM 1557 C C . ALA A 1 249 ? 45.342 20.685 51.505 1.00 8.81 249 ALA A C 1
ATOM 1558 O O . ALA A 1 249 ? 44.379 19.967 51.257 1.00 10.26 249 ALA A O 1
ATOM 1560 N N . ILE A 1 250 ? 45.481 21.912 51.014 1.00 8.80 250 ILE A N 1
ATOM 1561 C CA . ILE A 1 250 ? 44.531 22.498 50.082 1.00 8.45 250 ILE A CA 1
ATOM 1562 C C . ILE A 1 250 ? 45.219 22.304 48.734 1.00 10.99 250 ILE A C 1
ATOM 1563 O O . ILE A 1 250 ? 46.319 22.817 48.521 1.00 9.75 250 ILE A O 1
ATOM 1568 N N . VAL A 1 251 ? 44.585 21.552 47.839 1.00 9.93 251 VAL A N 1
ATOM 1569 C CA . VAL A 1 251 ? 45.184 21.242 46.540 1.00 10.40 251 VAL A CA 1
ATOM 1570 C C . VAL A 1 251 ? 44.700 22.101 45.376 1.00 10.51 251 VAL A C 1
ATOM 1571 O O . VAL A 1 251 ? 45.197 21.976 44.251 1.00 11.38 251 VAL A O 1
ATOM 1575 N N . GLY A 1 252 ? 43.742 22.980 45.652 1.00 9.73 252 GLY A N 1
ATOM 1576 C CA . GLY A 1 252 ? 43.208 23.859 44.626 1.00 9.27 252 GLY A CA 1
ATOM 1577 C C . GLY A 1 252 ? 42.493 25.002 45.308 1.00 8.45 252 GLY A C 1
ATOM 1578 O O . GLY A 1 252 ? 41.975 24.831 46.412 1.00 8.71 252 GLY A O 1
ATOM 1579 N N . ALA A 1 253 ? 42.461 26.171 44.676 1.00 9.32 253 ALA A N 1
ATOM 1580 C CA . ALA A 1 253 ? 41.790 27.305 45.291 1.00 10.55 253 ALA A CA 1
ATOM 1581 C C . ALA A 1 253 ? 41.468 28.408 44.301 1.00 11.90 253 ALA A C 1
ATOM 1582 O O . ALA A 1 253 ? 42.128 28.558 43.270 1.00 10.30 253 ALA A O 1
ATOM 1584 N N . SER A 1 254 ? 40.452 29.188 44.640 1.00 11.84 254 SER A N 1
ATOM 1585 C CA . SER A 1 254 ? 40.014 30.279 43.798 1.00 13.57 254 SER A CA 1
ATOM 1586 C C . SER A 1 254 ? 39.279 31.317 44.623 1.00 13.01 254 SER A C 1
ATOM 1587 O O . SER A 1 254 ? 38.709 31.007 45.670 1.00 11.95 254 SER A O 1
ATOM 1590 N N . ILE A 1 255 ? 39.310 32.557 44.152 1.00 10.51 255 ILE A N 1
ATOM 1591 C CA . ILE A 1 255 ? 38.593 33.621 44.824 1.00 9.23 255 ILE A CA 1
ATOM 1592 C C . ILE A 1 255 ? 37.621 34.241 43.843 1.00 9.10 255 ILE A C 1
ATOM 1593 O O . ILE A 1 255 ? 37.929 34.420 42.669 1.00 7.70 255 ILE A O 1
ATOM 1598 N N . LEU A 1 256 ? 36.429 34.532 44.336 1.00 8.65 256 LEU A N 1
ATOM 1599 C CA . LEU A 1 256 ? 35.397 35.161 43.538 1.00 11.63 256 LEU A CA 1
ATOM 1600 C C . LEU A 1 256 ? 35.026 36.421 44.299 1.00 11.31 256 LEU A C 1
ATOM 1601 O O . LEU A 1 256 ? 34.580 36.343 45.444 1.00 11.98 256 LEU A O 1
ATOM 1606 N N . LEU A 1 257 ? 35.233 37.582 43.689 1.00 11.09 257 LEU A N 1
ATOM 1607 C CA . LEU A 1 257 ? 34.883 38.826 44.365 1.00 12.41 257 LEU A CA 1
ATOM 1608 C C . LEU A 1 257 ? 33.475 39.237 43.977 1.00 13.21 257 LEU A C 1
ATOM 1609 O O . LEU A 1 257 ? 33.039 38.995 42.852 1.00 11.71 257 LEU A O 1
ATOM 1614 N N . GLY A 1 258 ? 32.767 39.853 44.918 1.00 14.73 258 GLY A N 1
ATOM 1615 C CA . GLY A 1 258 ? 31.411 40.292 44.655 1.00 16.09 258 GLY A CA 1
ATOM 1616 C C . GLY A 1 258 ? 31.368 41.297 43.520 1.00 17.84 258 GLY A C 1
ATOM 1617 O O . GLY A 1 258 ? 30.435 41.305 42.722 1.00 17.49 258 GLY A O 1
ATOM 1618 N N . ASN A 1 259 ? 32.383 42.151 43.451 1.00 18.52 259 ASN A N 1
ATOM 1619 C CA . ASN A 1 259 ? 32.456 43.146 42.395 1.00 20.58 259 ASN A CA 1
ATOM 1620 C C . ASN A 1 259 ? 33.005 42.523 41.120 1.00 22.61 259 ASN A C 1
ATOM 1621 O O . ASN A 1 259 ? 34.179 42.167 41.054 1.00 22.38 259 ASN A O 1
ATOM 1626 N N . GLU A 1 260 ? 32.155 42.382 40.106 1.00 24.89 260 GLU A N 1
ATOM 1627 C CA . GLU A 1 260 ? 32.593 41.794 38.842 1.00 26.26 260 GLU A CA 1
ATOM 1628 C C . GLU A 1 260 ? 32.894 42.843 37.777 1.00 25.70 260 GLU A C 1
ATOM 1629 O O . GLU A 1 260 ? 32.621 42.635 36.591 1.00 25.76 260 GLU A O 1
ATOM 1635 N N . THR A 1 261 ? 33.461 43.967 38.207 1.00 24.86 261 THR A N 1
ATOM 1636 C CA . THR A 1 261 ? 33.814 45.045 37.291 1.00 24.49 261 THR A CA 1
ATOM 1637 C C . THR A 1 261 ? 35.036 44.666 36.459 1.00 23.24 261 THR A C 1
ATOM 1638 O O . THR A 1 261 ? 36.071 44.280 36.998 1.00 23.57 261 THR A O 1
ATOM 1642 N N . GLN A 1 262 ? 34.900 44.780 35.143 1.00 21.05 262 GLN A N 1
ATOM 1643 C CA . GLN A 1 262 ? 35.981 44.470 34.217 1.00 20.14 262 GLN A CA 1
ATOM 1644 C C . GLN A 1 262 ? 36.741 45.747 33.878 1.00 18.81 262 GLN A C 1
ATOM 1645 O O . GLN A 1 262 ? 36.187 46.655 33.263 1.00 18.91 262 GLN A O 1
ATOM 1651 N N . LEU A 1 263 ? 38.005 45.820 34.287 1.00 18.10 263 LEU A N 1
ATOM 1652 C CA . LEU A 1 263 ? 38.826 46.995 34.010 1.00 18.62 263 LEU A CA 1
ATOM 1653 C C . LEU A 1 263 ? 39.608 46.812 32.714 1.00 19.09 263 LEU A C 1
ATOM 1654 O O . LEU A 1 263 ? 40.409 45.885 32.587 1.00 19.00 263 LEU A O 1
ATOM 1659 N N . GLU A 1 264 ? 39.377 47.697 31.752 1.00 17.23 264 GLU A N 1
ATOM 1660 C CA . GLU A 1 264 ? 40.073 47.616 30.475 1.00 16.90 264 GLU A CA 1
ATOM 1661 C C . GLU A 1 264 ? 40.715 48.930 30.067 1.00 17.25 264 GLU A C 1
ATOM 1662 O O . GLU A 1 264 ? 40.231 50.012 30.406 1.00 16.16 264 GLU A O 1
ATOM 1668 N N . HIS A 1 265 ? 41.828 48.819 29.348 1.00 18.88 265 HIS A N 1
ATOM 1669 C CA . HIS A 1 265 ? 42.569 49.976 28.866 1.00 20.34 265 HIS A CA 1
ATOM 1670 C C . HIS A 1 265 ? 42.568 49.931 27.344 1.00 20.41 265 HIS A C 1
ATOM 1671 O O . HIS A 1 265 ? 42.813 48.882 26.748 1.00 21.00 265 HIS A O 1
ATOM 1678 N N . HIS A 1 266 ? 42.290 51.069 26.720 1.00 19.36 266 HIS A N 1
ATOM 1679 C CA . HIS A 1 266 ? 42.247 51.146 25.269 1.00 21.48 266 HIS A CA 1
ATOM 1680 C C . HIS A 1 266 ? 43.049 52.338 24.769 1.00 23.48 266 HIS A C 1
ATOM 1681 O O . HIS A 1 266 ? 43.329 53.237 25.582 1.00 26.44 266 HIS A O 1
#